Protein AF-A0A399XRE8-F1 (afdb_monomer_lite)

pLDDT: mean 77.82, std 22.35, range [37.31, 98.75]

Secondary structure (DSSP, 8-state):
------------------------------------HHHHHHHHHHHHHHTT-------TTS-----TTTPBPTTT--B---TTT-EEEE-TT--EEEESSHHHHHHHHHHHT-SSSSEEEEEBTTT--EEEGGG-EEEESSS---TTS--EEEESSHHHHHHHHHHH--EEE-HHHHHHHHHTT-STT--S---S---------------------

Radius of gyration: 40.9 Å; chains: 1; bounding box: 56×78×163 Å

Foldseek 3Di:
DDDDDDDDDDDDDDDDDDDDDDDDDDDPDPPPPDPPVVVVVVVVVVVVVVVVPPDPPPCPPPADDQDAPPDAAPQPRDGQHDLQAKKKKAAPVGDIGIHNHPLSVLVVCVVVVGPPRIQIWHAANPPRHIDGQQQWKKFADWQDAGPVQQRIGTHNDVVVVVVCCVPTNGDIDGNVVSSVCSVVVNGPPPPDDPPDDDPDPDDDDPDPDDDDDDDDD

Structure (mmCIF, N/CA/C/O backbone):
data_AF-A0A399XRE8-F1
#
_entry.id   AF-A0A399XRE8-F1
#
loop_
_atom_site.group_PDB
_atom_site.id
_atom_site.type_symbol
_atom_site.label_atom_id
_atom_site.label_alt_id
_atom_site.label_comp_id
_atom_site.label_asym_id
_atom_site.label_entity_id
_atom_site.label_seq_id
_atom_site.pdbx_PDB_ins_code
_atom_site.Cartn_x
_atom_site.Cartn_y
_atom_site.Cartn_z
_atom_site.occupancy
_atom_site.B_iso_or_equiv
_atom_site.auth_seq_id
_atom_site.auth_comp_id
_atom_site.auth_asym_id
_atom_site.auth_atom_id
_atom_site.pdbx_PDB_model_num
ATOM 1 N N . MET A 1 1 ? -12.271 -61.841 -45.110 1.00 42.41 1 MET A N 1
ATOM 2 C CA . MET A 1 1 ? -13.149 -62.476 -46.122 1.00 42.41 1 MET A CA 1
ATOM 3 C C . MET A 1 1 ? -14.221 -61.442 -46.438 1.00 42.41 1 MET A C 1
ATOM 5 O O . MET A 1 1 ? -14.865 -61.034 -45.491 1.00 42.41 1 MET A O 1
ATOM 9 N N . ALA A 1 2 ? -14.417 -60.854 -47.614 1.00 44.03 2 ALA A N 1
ATOM 10 C CA . ALA A 1 2 ? -14.005 -61.076 -49.001 1.00 44.03 2 ALA A CA 1
ATOM 11 C C . ALA A 1 2 ? -13.752 -59.677 -49.625 1.00 44.03 2 ALA A C 1
ATOM 13 O O . ALA A 1 2 ? -14.377 -58.709 -49.208 1.00 44.03 2 ALA A O 1
ATOM 14 N N . ASP A 1 3 ? -12.675 -59.435 -50.372 1.00 44.69 3 ASP A N 1
ATOM 15 C CA . ASP A 1 3 ? -12.494 -59.680 -51.817 1.00 44.69 3 ASP A CA 1
ATOM 16 C C . ASP A 1 3 ? -13.595 -59.081 -52.708 1.00 44.69 3 ASP A C 1
ATOM 18 O O . ASP A 1 3 ? -14.714 -59.583 -52.751 1.00 44.69 3 ASP A O 1
ATOM 22 N N . ALA A 1 4 ? -13.229 -58.045 -53.468 1.00 48.53 4 ALA A N 1
ATOM 23 C CA . ALA A 1 4 ? -13.800 -57.782 -54.784 1.00 48.53 4 ALA A CA 1
ATOM 24 C C . ALA A 1 4 ? -12.790 -56.997 -55.636 1.00 48.53 4 ALA A C 1
ATOM 26 O O . ALA A 1 4 ? -12.695 -55.771 -55.606 1.00 48.53 4 ALA A O 1
ATOM 27 N N . ARG A 1 5 ? -11.993 -57.759 -56.384 1.00 45.84 5 ARG A N 1
ATOM 28 C CA . ARG A 1 5 ? -11.137 -57.318 -57.491 1.00 45.84 5 ARG A CA 1
ATOM 29 C C . ARG A 1 5 ? -11.935 -56.874 -58.733 1.00 45.84 5 ARG A C 1
ATOM 31 O O . ARG A 1 5 ? -13.019 -57.388 -58.990 1.00 45.84 5 ARG A O 1
ATOM 38 N N . ARG A 1 6 ? -11.195 -56.161 -59.609 1.00 50.53 6 ARG A N 1
ATOM 39 C CA . ARG A 1 6 ? -11.306 -56.049 -61.095 1.00 50.53 6 ARG A CA 1
ATOM 40 C C . ARG A 1 6 ? -12.290 -54.975 -61.600 1.00 50.53 6 ARG A C 1
ATOM 42 O O . ARG A 1 6 ? -13.326 -54.784 -60.997 1.00 50.53 6 ARG A O 1
ATOM 49 N N . VAL A 1 7 ? -12.026 -54.194 -62.663 1.00 53.22 7 VAL A N 1
ATOM 50 C CA . VAL A 1 7 ? -11.610 -54.517 -64.057 1.00 53.22 7 VAL A CA 1
ATOM 51 C C . VAL A 1 7 ? -10.971 -53.252 -64.711 1.00 53.22 7 VAL A C 1
ATOM 53 O O . VAL A 1 7 ? -11.523 -52.173 -64.564 1.00 53.22 7 VAL A O 1
ATOM 56 N N . VAL A 1 8 ? -9.720 -53.229 -65.202 1.00 48.66 8 VAL A N 1
ATOM 57 C CA . VAL A 1 8 ? -9.194 -53.384 -66.597 1.00 48.66 8 VAL A CA 1
ATOM 58 C C . VAL A 1 8 ? -9.933 -52.679 -67.765 1.00 48.66 8 VAL A C 1
ATOM 60 O O . VAL A 1 8 ? -11.014 -53.110 -68.147 1.00 48.66 8 VAL A O 1
ATOM 63 N N . ARG A 1 9 ? -9.244 -51.747 -68.458 1.00 49.22 9 ARG A N 1
ATOM 64 C CA . ARG A 1 9 ? -9.006 -51.648 -69.937 1.00 49.22 9 ARG A CA 1
ATOM 65 C C . ARG A 1 9 ? -8.177 -50.372 -70.214 1.00 49.22 9 ARG A C 1
ATOM 67 O O . ARG A 1 9 ? -8.530 -49.328 -69.695 1.00 49.22 9 ARG A O 1
ATOM 74 N N . LEU A 1 10 ? -6.973 -50.390 -70.799 1.00 44.03 10 LEU A N 1
ATOM 75 C CA . LEU A 1 10 ? -6.475 -50.794 -72.135 1.00 44.03 10 LEU A CA 1
ATOM 76 C C . LEU A 1 10 ? -6.807 -49.831 -73.291 1.00 44.03 10 LEU A C 1
ATOM 78 O O . LEU A 1 10 ? -7.965 -49.695 -73.671 1.00 44.03 10 LEU A O 1
ATOM 82 N N . GLY A 1 11 ? -5.733 -49.341 -73.929 1.00 38.66 11 GLY A N 1
ATOM 83 C CA . GLY A 1 11 ? -5.675 -48.798 -75.296 1.00 38.66 11 GLY A CA 1
ATOM 84 C C . GLY A 1 11 ? -5.138 -47.361 -75.333 1.00 38.66 11 GLY A C 1
ATOM 85 O O . GLY A 1 11 ? -5.687 -46.504 -74.667 1.00 38.66 11 GLY A O 1
ATOM 86 N N . GLY A 1 12 ? -4.085 -46.989 -76.059 1.00 39.88 12 GLY A N 1
ATOM 87 C CA . GLY A 1 12 ? -3.239 -47.685 -77.023 1.00 39.88 12 GLY A CA 1
ATOM 88 C C . GLY A 1 12 ? -2.500 -46.640 -77.880 1.00 39.88 12 GLY A C 1
ATOM 89 O O . GLY A 1 12 ? -3.096 -45.626 -78.204 1.00 39.88 12 GLY A O 1
ATOM 90 N N . ARG A 1 13 ? -1.218 -46.922 -78.186 1.00 51.03 13 ARG A N 1
ATOM 91 C CA . ARG A 1 13 ? -0.422 -46.660 -79.422 1.00 51.03 13 ARG A CA 1
ATOM 92 C C . ARG A 1 13 ? -0.650 -45.323 -80.170 1.00 51.03 13 ARG A C 1
ATOM 94 O O . ARG A 1 13 ? -1.769 -44.983 -80.495 1.00 51.03 13 ARG A O 1
ATOM 101 N N . SER A 1 14 ? 0.378 -44.598 -80.619 1.00 46.84 14 SER A N 1
ATOM 102 C CA . SER A 1 14 ? 1.292 -45.058 -81.680 1.00 46.84 14 SER A CA 1
ATOM 103 C C . SER A 1 14 ? 2.409 -44.055 -82.036 1.00 46.84 14 SER A C 1
ATOM 105 O O . SER A 1 14 ? 2.132 -42.878 -82.217 1.00 46.84 14 SER A O 1
ATOM 107 N N . HIS A 1 15 ? 3.604 -44.616 -82.265 1.00 42.78 15 HIS A N 1
ATOM 108 C CA . HIS A 1 15 ? 4.586 -44.378 -83.343 1.00 42.78 15 HIS A CA 1
ATOM 109 C C . HIS A 1 15 ? 5.098 -42.964 -83.695 1.00 42.78 15 HIS A C 1
ATOM 111 O O . HIS A 1 15 ? 4.394 -42.148 -84.276 1.00 42.78 15 HIS A O 1
ATOM 117 N N . GLY A 1 16 ? 6.420 -42.809 -83.567 1.00 41.88 16 GLY A N 1
ATOM 118 C CA . GLY A 1 16 ? 7.248 -41.900 -84.361 1.00 41.88 16 GLY A CA 1
ATOM 119 C C . GLY A 1 16 ? 8.702 -42.375 -84.317 1.00 41.88 16 GLY A C 1
ATOM 120 O O . GLY A 1 16 ? 9.312 -42.381 -83.254 1.00 41.88 16 GLY A O 1
ATOM 121 N N . ALA A 1 17 ? 9.206 -42.867 -85.447 1.00 43.44 17 ALA A N 1
ATOM 122 C CA . ALA A 1 17 ? 10.513 -43.497 -85.622 1.00 43.44 17 ALA A CA 1
ATOM 123 C C . ALA A 1 17 ? 11.514 -42.560 -86.326 1.00 43.44 17 ALA A C 1
ATOM 125 O O . ALA A 1 17 ? 11.106 -41.742 -87.146 1.00 43.44 17 ALA A O 1
ATOM 126 N N . GLY A 1 18 ? 12.812 -42.788 -86.084 1.00 37.31 18 GLY A N 1
ATOM 127 C CA . GLY A 1 18 ? 13.941 -42.275 -86.880 1.00 37.31 18 GLY A CA 1
ATOM 128 C C . GLY A 1 18 ? 14.563 -40.984 -86.332 1.00 37.31 18 GLY A C 1
ATOM 129 O O . GLY A 1 18 ? 13.843 -40.101 -85.900 1.00 37.31 18 GLY A O 1
ATOM 130 N N . LEU A 1 19 ? 15.879 -40.777 -86.287 1.00 44.84 19 LEU A N 1
ATOM 131 C CA . LEU A 1 19 ? 16.988 -41.311 -87.079 1.00 44.84 19 LEU A CA 1
ATOM 132 C C . LEU A 1 19 ? 18.307 -41.255 -86.260 1.00 44.84 19 LEU A C 1
ATOM 134 O O . LEU A 1 19 ? 18.383 -40.648 -85.199 1.00 44.84 19 LEU A O 1
ATOM 138 N N . ALA A 1 20 ? 19.310 -41.919 -86.830 1.00 45.53 20 ALA A N 1
ATOM 139 C CA . ALA A 1 20 ? 20.670 -42.286 -86.423 1.00 45.53 20 ALA A CA 1
ATOM 140 C C . ALA A 1 20 ? 21.626 -41.215 -85.807 1.00 45.53 20 ALA A C 1
ATOM 142 O O . ALA A 1 20 ? 21.339 -40.020 -85.849 1.00 45.53 20 ALA A O 1
ATOM 143 N N . PRO A 1 21 ? 22.793 -41.649 -85.260 1.00 51.12 21 PRO A N 1
ATOM 144 C CA . PRO A 1 21 ? 23.672 -40.860 -84.393 1.00 51.12 21 PRO A CA 1
ATOM 145 C C . PRO A 1 21 ? 24.836 -40.170 -85.130 1.00 51.12 21 PRO A C 1
ATOM 147 O O . PRO A 1 21 ? 25.309 -40.643 -86.162 1.00 51.12 21 PRO A O 1
ATOM 150 N N . VAL A 1 22 ? 25.369 -39.101 -84.528 1.00 51.06 22 VAL A N 1
ATOM 151 C CA . VAL A 1 22 ? 26.624 -38.439 -84.927 1.00 51.06 22 VAL A CA 1
ATOM 152 C C . VAL A 1 22 ? 27.580 -38.401 -83.723 1.00 51.06 22 VAL A C 1
ATOM 154 O O . VAL A 1 22 ? 27.189 -37.882 -82.678 1.00 51.06 22 VAL A O 1
ATOM 157 N N . PRO A 1 23 ? 28.824 -38.912 -83.827 1.00 56.97 23 PRO A N 1
ATOM 158 C CA . PRO A 1 23 ? 29.845 -38.757 -82.796 1.00 56.97 23 PRO A CA 1
ATOM 159 C C . PRO A 1 23 ? 30.789 -37.579 -83.104 1.00 56.97 23 PRO A C 1
ATOM 161 O O . PRO A 1 23 ? 31.400 -37.512 -84.172 1.00 56.97 23 PRO A O 1
ATOM 164 N N . GLN A 1 24 ? 30.945 -36.668 -82.141 1.00 51.72 24 GLN A N 1
ATOM 165 C CA . GLN A 1 24 ? 31.988 -35.629 -82.086 1.00 51.72 24 GLN A CA 1
ATOM 166 C C . GLN A 1 24 ? 32.377 -35.502 -80.597 1.00 51.72 24 GLN A C 1
ATOM 168 O O . GLN A 1 24 ? 31.568 -35.076 -79.783 1.00 51.72 24 GLN A O 1
ATOM 173 N N . LYS A 1 25 ? 33.392 -36.242 -80.144 1.00 45.69 25 LYS A N 1
ATOM 174 C CA . LYS A 1 25 ? 34.762 -35.769 -79.874 1.00 45.69 25 LYS A CA 1
ATOM 175 C C . LYS A 1 25 ? 34.867 -34.593 -78.887 1.00 45.69 25 LYS A C 1
ATOM 177 O O . LYS A 1 25 ? 34.561 -33.463 -79.228 1.00 45.69 25 LYS A O 1
ATOM 182 N N . GLU A 1 26 ? 35.408 -34.948 -77.718 1.00 51.12 26 GLU A N 1
ATOM 183 C CA . GLU A 1 26 ? 36.472 -34.243 -76.986 1.00 51.12 26 GLU A CA 1
ATOM 184 C C . GLU A 1 26 ? 36.166 -32.838 -76.448 1.00 51.12 26 GLU A C 1
ATOM 186 O O . GLU A 1 26 ? 36.091 -31.854 -77.173 1.00 51.12 26 GLU A O 1
ATOM 191 N N . GLY A 1 27 ? 36.083 -32.740 -75.119 1.00 44.06 27 GLY A N 1
ATOM 192 C CA . GLY A 1 27 ? 35.970 -31.459 -74.430 1.00 44.06 27 GLY A CA 1
ATOM 193 C C . GLY A 1 27 ? 35.707 -31.623 -72.944 1.00 44.06 27 GLY A C 1
ATOM 194 O O . GLY A 1 27 ? 34.661 -31.230 -72.439 1.00 44.06 27 GLY A O 1
ATOM 195 N N . LEU A 1 28 ? 36.651 -32.242 -72.240 1.00 56.28 28 LEU A N 1
ATOM 196 C CA . LEU A 1 28 ? 36.701 -32.226 -70.786 1.00 56.28 28 LEU A CA 1
ATOM 197 C C . LEU A 1 28 ? 36.955 -30.775 -70.338 1.00 56.28 28 LEU A C 1
ATOM 199 O O . LEU A 1 28 ? 38.094 -30.320 -70.325 1.00 56.28 28 LEU A O 1
ATOM 203 N N . VAL A 1 29 ? 35.905 -30.036 -69.977 1.00 55.91 29 VAL A N 1
ATOM 204 C CA . VAL A 1 29 ? 36.042 -28.808 -69.184 1.00 55.91 29 VAL A CA 1
ATOM 205 C C . VAL A 1 29 ? 35.196 -28.970 -67.935 1.00 55.91 29 VAL A C 1
ATOM 207 O O . VAL A 1 29 ? 33.998 -28.692 -67.901 1.00 55.91 29 VAL A O 1
ATOM 210 N N . SER A 1 30 ? 35.868 -29.461 -66.898 1.00 52.75 30 SER A N 1
ATOM 211 C CA . SER A 1 30 ? 35.416 -29.414 -65.517 1.00 52.75 30 SER A CA 1
ATOM 212 C C . SER A 1 30 ? 35.205 -27.951 -65.125 1.00 52.75 30 SER A C 1
ATOM 214 O O . SER A 1 30 ? 36.141 -27.242 -64.766 1.00 52.75 30 SER A O 1
ATOM 216 N N . THR A 1 31 ? 33.970 -27.467 -65.232 1.00 53.81 31 THR A N 1
ATOM 217 C CA . THR A 1 31 ? 33.544 -26.255 -64.533 1.00 53.81 31 THR A CA 1
ATOM 218 C C . THR A 1 31 ? 32.975 -26.696 -63.196 1.00 53.81 31 THR A C 1
ATOM 220 O O . THR A 1 31 ? 31.772 -26.875 -63.022 1.00 53.81 31 THR A O 1
ATOM 223 N N . THR A 1 32 ? 33.864 -26.899 -62.224 1.00 50.75 32 THR A N 1
ATOM 224 C CA . THR A 1 32 ? 33.478 -26.923 -60.815 1.00 50.75 32 THR A CA 1
ATOM 225 C C . THR A 1 32 ? 32.866 -25.564 -60.488 1.00 50.75 32 THR A C 1
ATOM 227 O O . THR A 1 32 ? 33.576 -24.585 -60.255 1.00 50.75 32 THR A O 1
ATOM 230 N N . ARG A 1 33 ? 31.532 -25.483 -60.516 1.00 57.75 33 ARG A N 1
ATOM 231 C CA . ARG A 1 33 ? 30.773 -24.382 -59.927 1.00 57.75 33 ARG A CA 1
ATOM 232 C C . ARG A 1 33 ? 31.049 -24.432 -58.428 1.00 57.75 33 ARG A C 1
ATOM 234 O O . ARG A 1 33 ? 30.427 -25.200 -57.703 1.00 57.75 33 ARG A O 1
ATOM 241 N N . THR A 1 34 ? 32.026 -23.655 -57.978 1.00 59.53 34 THR A N 1
ATOM 242 C CA . THR A 1 34 ? 32.250 -23.420 -56.557 1.00 59.53 34 THR A CA 1
ATOM 243 C C . THR A 1 34 ? 30.989 -22.755 -55.996 1.00 59.53 34 THR A C 1
ATOM 245 O O . THR A 1 34 ? 30.579 -21.701 -56.497 1.00 59.53 34 THR A O 1
ATOM 248 N N . PRO A 1 35 ? 30.310 -23.336 -54.991 1.00 50.75 35 PRO A N 1
ATOM 249 C CA . PRO A 1 35 ? 29.358 -22.553 -54.227 1.00 50.75 35 PRO A CA 1
ATOM 250 C C . PRO A 1 35 ? 30.197 -21.511 -53.492 1.00 50.75 35 PRO A C 1
ATOM 252 O O . PRO A 1 35 ? 31.089 -21.882 -52.743 1.00 50.75 35 PRO A O 1
ATOM 255 N N . ARG A 1 36 ? 29.978 -20.217 -53.747 1.00 54.81 36 ARG A N 1
ATOM 256 C CA . ARG A 1 36 ? 30.558 -19.137 -52.935 1.00 54.81 36 ARG A CA 1
ATOM 257 C C . ARG A 1 36 ? 30.002 -19.317 -51.512 1.00 54.81 36 ARG A C 1
ATOM 259 O O . ARG A 1 36 ? 28.861 -18.911 -51.290 1.00 54.81 36 ARG A O 1
ATOM 266 N N . PRO A 1 37 ? 30.726 -19.921 -50.548 1.00 50.50 37 PRO A N 1
ATOM 267 C CA . PRO A 1 37 ? 30.130 -20.253 -49.253 1.00 50.50 37 PRO A CA 1
ATOM 268 C C . PRO A 1 37 ? 29.960 -18.996 -48.382 1.00 50.50 37 PRO A C 1
ATOM 270 O O . PRO A 1 37 ? 29.204 -18.999 -47.416 1.00 50.50 37 PRO A O 1
ATOM 273 N N . ALA A 1 38 ? 30.611 -17.893 -48.769 1.00 53.44 38 ALA A N 1
ATOM 274 C CA . ALA A 1 38 ? 30.631 -16.638 -48.030 1.00 53.44 38 ALA A CA 1
ATOM 275 C C . ALA A 1 38 ? 29.271 -15.914 -47.980 1.00 53.44 38 ALA A C 1
ATOM 277 O O . ALA A 1 38 ? 28.993 -15.229 -47.004 1.00 53.44 38 ALA A O 1
ATOM 278 N N . LEU A 1 39 ? 28.405 -16.074 -48.991 1.00 53.28 39 LEU A N 1
ATOM 279 C CA . LEU A 1 39 ? 27.101 -15.390 -49.022 1.00 53.28 39 LEU A CA 1
ATOM 280 C C . LEU A 1 39 ? 25.997 -16.180 -48.301 1.00 53.28 39 LEU A C 1
ATOM 282 O O . LEU A 1 39 ? 25.102 -15.580 -47.713 1.00 53.28 39 LEU A O 1
ATOM 286 N N . ALA A 1 40 ? 26.078 -17.516 -48.296 1.00 53.62 40 ALA A N 1
ATOM 287 C CA . ALA A 1 40 ? 25.115 -18.371 -47.598 1.00 53.62 40 ALA A CA 1
ATOM 288 C C . ALA A 1 40 ? 25.301 -18.328 -46.070 1.00 53.62 40 ALA A C 1
ATOM 290 O O . ALA A 1 40 ? 24.317 -18.312 -45.335 1.00 53.62 40 ALA A O 1
ATOM 291 N N . GLY A 1 41 ? 26.551 -18.238 -45.592 1.00 53.69 41 GLY A N 1
ATOM 292 C CA . GLY A 1 41 ? 26.842 -18.070 -44.165 1.00 53.69 41 GLY A CA 1
ATOM 293 C C . GLY A 1 41 ? 26.355 -16.729 -43.608 1.00 53.69 41 GLY A C 1
ATOM 294 O O . GLY A 1 41 ? 25.816 -16.687 -42.508 1.00 53.69 41 GLY A O 1
ATOM 295 N N . LEU A 1 42 ? 26.463 -15.648 -44.391 1.00 57.00 42 LEU A N 1
ATOM 296 C CA . LEU A 1 42 ? 26.024 -14.310 -43.982 1.00 57.00 42 LEU A CA 1
ATOM 297 C C . LEU A 1 42 ? 24.493 -14.198 -43.879 1.00 57.00 42 LEU A C 1
ATOM 299 O O . LEU A 1 42 ? 23.988 -13.577 -42.948 1.00 57.00 42 LEU A O 1
ATOM 303 N N . ALA A 1 43 ? 23.751 -14.840 -44.788 1.00 58.00 43 ALA A N 1
ATOM 304 C CA . ALA A 1 43 ? 22.287 -14.879 -44.739 1.00 58.00 43 ALA A CA 1
ATOM 305 C C . ALA A 1 43 ? 21.758 -15.696 -43.543 1.00 58.00 43 ALA A C 1
ATOM 307 O O . ALA A 1 43 ? 20.781 -15.297 -42.911 1.00 58.00 43 ALA A O 1
ATOM 308 N N . LEU A 1 44 ? 22.424 -16.801 -43.186 1.00 58.34 44 LEU A N 1
ATOM 309 C CA . LEU A 1 44 ? 22.071 -17.604 -42.010 1.00 58.34 44 LEU A CA 1
ATOM 310 C C . LEU A 1 44 ? 22.390 -16.863 -40.696 1.00 58.34 44 LEU A C 1
ATOM 312 O O . LEU A 1 44 ? 21.605 -16.922 -39.753 1.00 58.34 44 LEU A O 1
ATOM 316 N N . LEU A 1 45 ? 23.495 -16.105 -40.662 1.00 58.94 45 LEU A N 1
ATOM 317 C CA . LEU A 1 45 ? 23.888 -15.270 -39.520 1.00 58.94 45 LEU A CA 1
ATOM 318 C C . LEU A 1 45 ? 22.915 -14.094 -39.304 1.00 58.94 45 LEU A C 1
ATOM 320 O O . LEU A 1 45 ? 22.504 -13.834 -38.179 1.00 58.94 45 LEU A O 1
ATOM 324 N N . LEU A 1 46 ? 22.489 -13.424 -40.383 1.00 58.97 46 LEU A N 1
ATOM 325 C CA . LEU A 1 46 ? 21.504 -12.332 -40.335 1.00 58.97 46 LEU A CA 1
ATOM 326 C C . LEU A 1 46 ? 20.100 -12.816 -39.935 1.00 58.97 46 LEU A C 1
ATOM 328 O O . LEU A 1 46 ? 19.401 -12.119 -39.205 1.00 58.97 46 LEU A O 1
ATOM 332 N N . THR A 1 47 ? 19.705 -14.021 -40.357 1.00 60.50 47 THR A N 1
ATOM 333 C CA . THR A 1 47 ? 18.418 -14.624 -39.957 1.00 60.50 47 THR A CA 1
ATOM 334 C C . THR A 1 47 ? 18.436 -15.071 -38.487 1.00 60.50 47 THR A C 1
ATOM 336 O O . THR A 1 47 ? 17.414 -14.986 -37.813 1.00 60.50 47 THR A O 1
ATOM 339 N N . GLY A 1 48 ? 19.597 -15.482 -37.960 1.00 60.09 48 GLY A N 1
ATOM 340 C CA . GLY A 1 48 ? 19.778 -15.808 -36.540 1.00 60.09 48 GLY A CA 1
ATOM 341 C C . GLY A 1 48 ? 19.738 -14.589 -35.610 1.00 60.09 48 GLY A C 1
ATOM 342 O O . GLY A 1 48 ? 19.199 -14.685 -34.514 1.00 60.09 48 GLY A O 1
ATOM 343 N N . ILE A 1 49 ? 20.238 -13.429 -36.054 1.00 60.41 49 ILE A N 1
ATOM 344 C CA . ILE A 1 49 ? 20.221 -12.180 -35.266 1.00 60.41 49 ILE A CA 1
ATOM 345 C C . ILE A 1 49 ? 18.796 -11.609 -35.134 1.00 60.41 49 ILE A C 1
ATOM 347 O O . ILE A 1 49 ? 18.456 -11.058 -34.091 1.00 60.41 49 ILE A O 1
ATOM 351 N N . LEU A 1 50 ? 17.927 -11.795 -36.138 1.00 58.78 50 LEU A N 1
ATOM 352 C CA . LEU A 1 50 ? 16.526 -11.344 -36.076 1.00 58.78 50 LEU A CA 1
ATOM 353 C C . LEU A 1 50 ? 15.662 -12.127 -35.070 1.00 58.78 50 LEU A C 1
ATOM 355 O O . LEU A 1 50 ? 14.633 -11.617 -34.639 1.00 58.78 50 LEU A O 1
ATOM 359 N N . LEU A 1 51 ? 16.071 -13.339 -34.677 1.00 58.69 51 LEU A N 1
ATOM 360 C CA . LEU A 1 51 ? 15.347 -14.163 -33.699 1.00 58.69 51 LEU A CA 1
ATOM 361 C C . LEU A 1 51 ? 15.677 -13.807 -32.237 1.00 58.69 51 LEU A C 1
ATOM 363 O O . LEU A 1 51 ? 15.011 -14.311 -31.338 1.00 58.69 51 LEU A O 1
ATOM 367 N N . LEU A 1 52 ? 16.663 -12.932 -31.992 1.00 57.97 52 LEU A N 1
ATOM 368 C CA . LEU A 1 52 ? 16.987 -12.412 -30.654 1.00 57.97 52 LEU A CA 1
ATOM 369 C C . LEU A 1 52 ? 16.268 -11.097 -30.315 1.00 57.97 52 LEU A C 1
ATOM 371 O O . LEU A 1 52 ? 16.430 -10.593 -29.206 1.00 57.97 52 LEU A O 1
ATOM 375 N N . ALA A 1 53 ? 15.417 -10.572 -31.202 1.00 59.66 53 ALA A N 1
ATOM 376 C CA . ALA A 1 53 ? 14.404 -9.584 -30.827 1.00 59.66 53 ALA A CA 1
ATOM 377 C C . ALA A 1 53 ? 13.257 -10.292 -30.076 1.00 59.66 53 ALA A C 1
ATOM 379 O O . ALA A 1 53 ? 12.109 -10.321 -30.514 1.00 59.66 53 ALA A O 1
ATOM 380 N N . GLY A 1 54 ? 13.614 -10.954 -28.973 1.00 57.09 54 GLY A N 1
ATOM 381 C CA . GLY A 1 54 ? 12.679 -11.523 -28.021 1.00 57.09 54 GLY A CA 1
ATOM 382 C C . GLY A 1 54 ? 11.829 -10.411 -27.420 1.00 57.09 54 GLY A C 1
ATOM 383 O O . GLY A 1 54 ? 12.287 -9.286 -27.239 1.00 57.09 54 GLY A O 1
ATOM 384 N N . CYS A 1 55 ? 10.570 -10.746 -27.174 1.00 56.56 55 CYS A N 1
ATOM 385 C CA . CYS A 1 55 ? 9.498 -9.885 -26.705 1.00 56.56 55 CYS A CA 1
ATOM 386 C C . CYS A 1 55 ? 9.874 -9.128 -25.416 1.00 56.56 55 CYS A C 1
ATOM 388 O O . CYS A 1 55 ? 9.564 -9.576 -24.318 1.00 56.56 55 CYS A O 1
ATOM 390 N N . GLY A 1 56 ? 10.509 -7.963 -25.550 1.00 55.62 56 GLY A N 1
ATOM 391 C CA . GLY A 1 56 ? 10.566 -6.942 -24.508 1.00 55.62 56 GLY A CA 1
ATOM 392 C C . GLY A 1 56 ? 9.187 -6.309 -24.373 1.00 55.62 56 GLY A C 1
ATOM 393 O O . GLY A 1 56 ? 8.961 -5.194 -24.837 1.00 55.62 56 GLY A O 1
ATOM 394 N N . GLY A 1 57 ? 8.227 -7.064 -23.839 1.00 54.97 57 GLY A N 1
ATOM 395 C CA . GLY A 1 57 ? 6.963 -6.493 -23.405 1.00 54.97 57 GLY A CA 1
ATOM 396 C C . GLY A 1 57 ? 7.285 -5.539 -22.268 1.00 54.97 57 GLY A C 1
ATOM 397 O O . GLY A 1 57 ? 7.710 -5.989 -21.211 1.00 54.97 57 GLY A O 1
ATOM 398 N N . SER A 1 58 ? 7.149 -4.236 -22.505 1.00 56.12 58 SER A N 1
ATOM 399 C CA . SER A 1 58 ? 7.300 -3.233 -21.455 1.00 56.12 58 SER A CA 1
ATOM 400 C C . SER A 1 58 ? 6.337 -3.600 -20.322 1.00 56.12 58 SER A C 1
ATOM 402 O O . SER A 1 58 ? 5.123 -3.575 -20.518 1.00 56.12 58 SER A O 1
ATOM 404 N N . SER A 1 59 ? 6.871 -3.971 -19.158 1.00 64.69 59 SER A N 1
ATOM 405 C CA . SER A 1 59 ? 6.111 -4.137 -17.910 1.00 64.69 59 SER A CA 1
ATOM 406 C C . SER A 1 59 ? 5.635 -2.790 -17.350 1.00 64.69 59 SER A C 1
ATOM 408 O O . SER A 1 59 ? 4.845 -2.754 -16.410 1.00 64.69 59 SER A O 1
ATOM 410 N N . ALA A 1 60 ? 6.058 -1.686 -17.979 1.00 69.44 60 ALA A N 1
ATOM 411 C CA . ALA A 1 60 ? 5.605 -0.328 -17.714 1.00 69.44 60 ALA A CA 1
ATOM 412 C C . ALA A 1 60 ? 4.073 -0.262 -17.581 1.00 69.44 60 ALA A C 1
ATOM 414 O O . ALA A 1 60 ? 3.334 -0.636 -18.495 1.00 69.44 60 ALA A O 1
ATOM 415 N N . GLY A 1 61 ? 3.612 0.208 -16.421 1.00 79.69 61 GLY A N 1
ATOM 416 C CA . GLY A 1 61 ? 2.194 0.357 -16.094 1.00 79.69 61 GLY A CA 1
ATOM 417 C C . GLY A 1 61 ? 1.504 -0.877 -15.500 1.00 79.69 61 GLY A C 1
ATOM 418 O O . GLY A 1 61 ? 0.343 -0.764 -15.121 1.00 79.69 61 GLY A O 1
ATOM 419 N N . LYS A 1 62 ? 2.178 -2.027 -15.372 1.00 90.12 62 LYS A N 1
ATOM 420 C CA . LYS A 1 62 ? 1.653 -3.207 -14.658 1.00 90.12 62 LYS A CA 1
ATOM 421 C C . LYS A 1 62 ? 2.331 -3.375 -13.297 1.00 90.12 62 LYS A C 1
ATOM 423 O O . LYS A 1 62 ? 3.518 -3.045 -13.217 1.00 90.12 62 LYS A O 1
ATOM 428 N N . PRO A 1 63 ? 1.635 -3.909 -12.277 1.00 94.69 63 PRO A N 1
ATOM 429 C CA . PRO A 1 63 ? 2.271 -4.243 -11.006 1.00 94.69 63 PRO A CA 1
ATOM 430 C C . PRO A 1 63 ? 3.397 -5.269 -11.209 1.00 94.69 63 PRO A C 1
ATOM 432 O O . PRO A 1 63 ? 3.325 -6.057 -12.163 1.00 94.69 63 PRO A O 1
ATOM 435 N N . PRO A 1 64 ? 4.430 -5.266 -10.348 1.00 96.94 64 PRO A N 1
ATOM 436 C CA . PRO A 1 64 ? 5.324 -6.408 -10.180 1.00 96.94 64 PRO A CA 1
ATOM 437 C C . PRO A 1 64 ? 4.554 -7.724 -10.009 1.00 96.94 64 PRO A C 1
ATOM 439 O O . PRO A 1 64 ? 3.446 -7.745 -9.469 1.00 96.94 64 PRO A O 1
ATOM 442 N N . GLU A 1 65 ? 5.118 -8.827 -10.503 1.00 96.12 65 GLU A N 1
ATOM 443 C CA . GLU A 1 65 ? 4.468 -10.139 -10.423 1.00 96.12 65 GLU A CA 1
ATOM 444 C C . GLU A 1 65 ? 4.568 -10.706 -8.999 1.00 96.12 65 GLU A C 1
ATOM 446 O O . GLU A 1 65 ? 5.650 -11.063 -8.534 1.00 96.12 65 GLU A O 1
ATOM 451 N N . ILE A 1 66 ? 3.422 -10.845 -8.331 1.00 97.88 66 ILE A N 1
ATOM 452 C CA . ILE A 1 66 ? 3.300 -11.570 -7.064 1.00 97.88 66 ILE A CA 1
ATOM 453 C C . ILE A 1 66 ? 2.638 -12.911 -7.340 1.00 97.88 66 ILE A C 1
ATOM 455 O O . ILE A 1 66 ? 1.561 -12.983 -7.932 1.00 97.88 66 ILE A O 1
ATOM 459 N N . ILE A 1 67 ? 3.288 -13.982 -6.898 1.00 97.50 67 ILE A N 1
ATOM 460 C CA . ILE A 1 67 ? 2.737 -15.320 -6.949 1.00 97.50 67 ILE A CA 1
ATOM 461 C C . ILE A 1 67 ? 2.601 -15.862 -5.531 1.00 97.50 67 ILE A C 1
ATOM 463 O O . ILE A 1 67 ? 3.604 -16.144 -4.872 1.00 97.50 67 ILE A O 1
ATOM 467 N N . GLU A 1 68 ? 1.355 -16.077 -5.113 1.00 97.19 68 GLU A N 1
ATOM 468 C CA . GLU A 1 68 ? 1.028 -16.649 -3.806 1.00 97.19 68 GLU A CA 1
ATOM 469 C C . GLU A 1 68 ? 1.781 -17.956 -3.540 1.00 97.19 68 GLU A C 1
ATOM 471 O O . GLU A 1 68 ? 1.902 -18.836 -4.410 1.00 97.19 68 GLU A O 1
ATOM 476 N N . GLY A 1 69 ? 2.318 -18.066 -2.327 1.00 97.62 69 GLY A N 1
ATOM 477 C CA . GLY A 1 69 ? 3.099 -19.211 -1.878 1.00 97.62 69 GLY A CA 1
ATOM 478 C C . GLY A 1 69 ? 4.471 -19.339 -2.547 1.00 97.62 69 GLY A C 1
ATOM 479 O O . GLY A 1 69 ? 5.092 -20.403 -2.449 1.00 97.62 69 GLY A O 1
ATOM 480 N N . ARG A 1 70 ? 4.945 -18.317 -3.280 1.00 98.12 70 ARG A N 1
ATOM 481 C CA . ARG A 1 70 ? 6.260 -18.333 -3.951 1.00 98.12 70 ARG A CA 1
ATOM 482 C C . ARG A 1 70 ? 7.041 -17.028 -3.878 1.00 98.12 70 ARG A C 1
ATOM 484 O O . ARG A 1 70 ? 8.263 -17.101 -3.783 1.00 98.12 70 ARG A O 1
ATOM 491 N N . THR A 1 71 ? 6.384 -15.883 -4.009 1.00 98.56 71 THR A N 1
ATOM 492 C CA . THR A 1 71 ? 7.059 -14.580 -3.959 1.00 98.56 71 THR A CA 1
ATOM 493 C C . THR A 1 71 ? 7.458 -14.262 -2.521 1.00 98.56 71 THR A C 1
ATOM 495 O O . THR A 1 71 ? 6.678 -14.504 -1.607 1.00 98.56 71 THR A O 1
ATOM 498 N N . GLU A 1 72 ? 8.677 -13.764 -2.322 1.00 98.50 72 GLU A N 1
ATOM 499 C CA . GLU A 1 72 ? 9.202 -13.348 -1.016 1.00 98.50 72 GLU A CA 1
ATOM 500 C C . GLU A 1 72 ? 9.025 -11.833 -0.846 1.00 98.50 72 GLU A C 1
ATOM 502 O O . GLU A 1 72 ? 9.224 -11.082 -1.798 1.00 98.50 72 GLU A O 1
ATOM 507 N N . CYS A 1 73 ? 8.657 -11.393 0.354 1.00 98.69 73 CYS A N 1
ATOM 508 C CA . CYS A 1 73 ? 8.583 -9.983 0.718 1.00 98.69 73 CYS 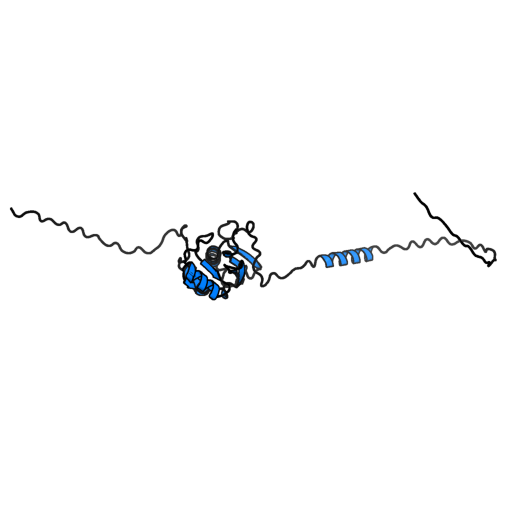A CA 1
ATOM 509 C C . CYS A 1 73 ? 9.982 -9.362 0.876 1.00 98.69 73 CYS A C 1
ATOM 511 O O . CYS A 1 73 ? 10.830 -9.909 1.582 1.00 98.69 73 CYS A O 1
ATOM 513 N N . ASP A 1 74 ? 10.198 -8.182 0.291 1.00 98.56 74 ASP A N 1
ATOM 514 C CA . ASP A 1 74 ? 11.456 -7.423 0.356 1.00 98.56 74 ASP A CA 1
ATOM 515 C C . ASP A 1 74 ? 11.745 -6.785 1.732 1.00 98.56 74 ASP A C 1
ATOM 517 O O . ASP A 1 74 ? 12.855 -6.298 1.957 1.00 98.56 74 ASP A O 1
ATOM 521 N N . GLU A 1 75 ? 10.773 -6.770 2.652 1.00 97.56 75 GLU A N 1
ATOM 522 C CA . GLU A 1 75 ? 10.941 -6.260 4.022 1.00 97.56 75 GLU A CA 1
ATOM 523 C C . GLU A 1 75 ? 11.099 -7.389 5.047 1.00 97.56 75 GLU A C 1
ATOM 525 O O . GLU A 1 75 ? 12.109 -7.458 5.749 1.00 97.56 75 GLU A O 1
ATOM 530 N N . CYS A 1 76 ? 10.122 -8.295 5.142 1.00 97.56 76 CYS A N 1
ATOM 531 C CA . CYS A 1 76 ? 10.102 -9.322 6.186 1.00 97.56 76 CYS A CA 1
ATOM 532 C C . CYS A 1 76 ? 10.731 -10.663 5.776 1.00 97.56 76 CYS A C 1
ATOM 534 O O . CYS A 1 76 ? 10.911 -11.536 6.630 1.00 97.56 76 CYS A O 1
ATOM 536 N N . HIS A 1 77 ? 11.070 -10.845 4.494 1.00 97.75 77 HIS A N 1
ATOM 537 C CA . HIS A 1 77 ? 11.610 -12.090 3.930 1.00 97.75 77 HIS A CA 1
ATOM 538 C C . HIS A 1 77 ? 10.705 -13.324 4.097 1.00 97.75 77 HIS A C 1
ATOM 540 O O . HIS A 1 77 ? 11.165 -14.467 4.002 1.00 97.75 77 HIS A O 1
ATOM 546 N N . MET A 1 78 ? 9.413 -13.119 4.362 1.00 97.94 78 MET A N 1
ATOM 547 C CA . MET A 1 78 ? 8.420 -14.191 4.358 1.00 97.94 78 MET A CA 1
ATOM 548 C C . MET A 1 78 ? 7.806 -14.367 2.973 1.00 97.94 78 MET A C 1
ATOM 550 O O . MET A 1 78 ? 7.889 -13.492 2.112 1.00 97.94 78 MET A O 1
ATOM 554 N N . ILE A 1 79 ? 7.218 -15.541 2.751 1.00 98.44 79 ILE A N 1
ATOM 555 C CA . ILE A 1 79 ? 6.495 -15.839 1.518 1.00 98.44 79 ILE A CA 1
ATOM 556 C C . ILE A 1 79 ? 5.130 -15.162 1.571 1.00 98.44 79 ILE A C 1
ATOM 558 O O . ILE A 1 79 ? 4.405 -15.333 2.545 1.00 98.44 79 ILE A O 1
ATOM 562 N N . ILE A 1 80 ? 4.787 -14.454 0.497 1.00 98.56 80 ILE A N 1
ATOM 563 C CA . ILE A 1 80 ? 3.486 -13.816 0.328 1.00 98.56 80 ILE A CA 1
ATOM 564 C C . ILE A 1 80 ? 2.443 -14.903 0.074 1.00 98.56 80 ILE A C 1
ATOM 566 O O . ILE A 1 80 ? 2.437 -15.532 -0.990 1.00 98.56 80 ILE A O 1
ATOM 570 N N . ASP A 1 81 ? 1.581 -15.139 1.059 1.00 97.75 81 ASP A N 1
ATOM 571 C CA . ASP A 1 81 ? 0.571 -16.207 1.036 1.00 97.75 81 ASP A CA 1
ATOM 572 C C . ASP A 1 81 ? -0.855 -15.697 0.762 1.00 97.75 81 ASP A C 1
ATOM 574 O O . ASP A 1 81 ? -1.735 -16.503 0.457 1.00 97.75 81 ASP A O 1
ATOM 578 N N . ASP A 1 82 ? -1.091 -14.383 0.834 1.00 97.88 82 ASP A N 1
ATOM 579 C CA . ASP A 1 82 ? -2.397 -13.775 0.564 1.00 97.88 82 ASP A CA 1
ATOM 580 C C . ASP A 1 82 ? -2.246 -12.430 -0.156 1.00 97.88 82 ASP A C 1
ATOM 582 O O . ASP A 1 82 ? -1.906 -11.402 0.435 1.00 97.88 82 ASP A O 1
ATOM 586 N N . THR A 1 83 ? -2.516 -12.432 -1.461 1.00 98.00 83 THR A N 1
ATOM 587 C CA . THR A 1 83 ? -2.347 -11.246 -2.312 1.00 98.00 83 THR A CA 1
ATOM 588 C C . THR A 1 83 ? -3.267 -10.092 -1.951 1.00 98.00 83 THR A C 1
ATOM 590 O O . THR A 1 83 ? -2.936 -8.963 -2.284 1.00 98.00 83 THR A O 1
ATOM 593 N N . ARG A 1 84 ? -4.370 -10.324 -1.232 1.00 97.94 84 ARG A N 1
ATOM 594 C CA . ARG A 1 84 ? -5.336 -9.274 -0.855 1.00 97.94 84 ARG A CA 1
ATOM 595 C C . ARG A 1 84 ? -4.754 -8.238 0.105 1.00 97.94 84 ARG A C 1
ATOM 597 O O . ARG A 1 84 ? -5.298 -7.146 0.226 1.00 97.94 84 ARG A O 1
ATOM 604 N N . PHE A 1 85 ? -3.679 -8.586 0.810 1.00 98.06 85 PHE A N 1
ATOM 605 C CA . PHE A 1 85 ? -2.955 -7.671 1.696 1.00 98.06 85 PHE A CA 1
ATOM 606 C C . PHE A 1 85 ? -1.705 -7.092 1.051 1.00 98.06 85 PHE A C 1
ATOM 608 O O . PHE A 1 85 ? -1.200 -6.073 1.520 1.00 98.06 85 PHE A O 1
ATOM 615 N N . ALA A 1 86 ? -1.213 -7.750 0.003 1.00 98.50 86 ALA A N 1
ATOM 616 C CA . ALA A 1 86 ? 0.083 -7.476 -0.570 1.00 98.50 86 ALA A CA 1
ATOM 617 C C . ALA A 1 86 ? 0.174 -6.054 -1.130 1.00 98.50 86 ALA A C 1
ATOM 619 O O . ALA A 1 86 ? -0.815 -5.373 -1.425 1.00 98.50 86 ALA A O 1
ATOM 620 N N . ALA A 1 87 ? 1.408 -5.620 -1.329 1.00 98.69 87 ALA A N 1
ATOM 621 C CA . ALA A 1 87 ? 1.705 -4.387 -2.027 1.00 98.69 87 ALA A CA 1
ATOM 622 C C . ALA A 1 87 ? 2.972 -4.553 -2.862 1.00 98.69 87 ALA A C 1
ATOM 624 O O . ALA A 1 87 ? 3.760 -5.479 -2.666 1.00 98.69 87 ALA A O 1
ATOM 625 N N . ALA A 1 88 ? 3.162 -3.675 -3.836 1.00 98.62 88 ALA A N 1
ATOM 626 C CA . ALA A 1 88 ? 4.334 -3.710 -4.690 1.00 98.62 88 ALA A CA 1
ATOM 627 C C . ALA A 1 88 ? 4.632 -2.332 -5.262 1.00 98.62 88 ALA A C 1
ATOM 629 O O . ALA A 1 88 ? 3.719 -1.555 -5.544 1.00 98.62 88 ALA A O 1
ATOM 630 N N . TYR A 1 89 ? 5.900 -2.049 -5.531 1.00 98.06 89 TYR A N 1
ATOM 631 C CA . TYR A 1 89 ? 6.257 -0.875 -6.313 1.00 98.06 89 TYR A CA 1
ATOM 632 C C . TYR A 1 89 ? 7.390 -1.142 -7.291 1.00 98.06 89 TYR A C 1
ATOM 634 O O . TYR A 1 89 ? 8.133 -2.114 -7.179 1.00 98.06 89 TYR A O 1
ATOM 642 N N . ARG A 1 90 ? 7.488 -0.270 -8.294 1.00 97.88 90 ARG A N 1
ATOM 643 C CA . ARG A 1 90 ? 8.572 -0.255 -9.272 1.00 97.88 90 ARG A CA 1
ATOM 644 C C . ARG A 1 90 ? 9.257 1.105 -9.248 1.00 97.88 90 ARG A C 1
ATOM 646 O O . ARG A 1 90 ? 8.598 2.127 -9.439 1.00 97.88 90 ARG A O 1
ATOM 653 N N . LEU A 1 91 ? 10.569 1.097 -9.050 1.00 96.75 91 LEU A N 1
ATOM 654 C CA . LEU A 1 91 ? 11.415 2.285 -9.061 1.00 96.75 91 LEU A CA 1
ATOM 655 C C . LEU A 1 91 ? 11.654 2.800 -10.494 1.00 96.75 91 LEU A C 1
ATOM 657 O O . LEU A 1 91 ? 11.486 2.052 -11.465 1.00 96.75 91 LEU A O 1
ATOM 661 N N . PRO A 1 92 ? 12.086 4.065 -10.665 1.00 95.06 92 PRO A N 1
ATOM 662 C CA . PRO A 1 92 ? 12.355 4.646 -11.984 1.00 95.06 92 PRO A CA 1
ATOM 663 C C . PRO A 1 92 ? 13.403 3.902 -12.824 1.00 95.06 92 PRO A C 1
ATOM 665 O O . PRO A 1 92 ? 13.379 3.980 -14.054 1.00 95.06 92 PRO A O 1
ATOM 668 N N . ASP A 1 93 ? 14.334 3.199 -12.180 1.00 94.12 93 ASP A N 1
ATOM 669 C CA . ASP A 1 93 ? 15.349 2.374 -12.843 1.00 94.12 93 ASP A CA 1
ATOM 670 C C . ASP A 1 93 ? 14.837 0.980 -13.252 1.00 94.12 93 ASP A C 1
ATOM 672 O O . ASP A 1 93 ? 15.531 0.246 -13.961 1.00 94.12 93 ASP A O 1
ATOM 676 N N . GLY A 1 94 ? 13.595 0.656 -12.885 1.00 94.81 94 GLY A N 1
ATOM 677 C CA . GLY A 1 94 ? 12.920 -0.596 -13.188 1.00 94.81 94 GLY A CA 1
ATOM 678 C C . GLY A 1 94 ? 13.072 -1.670 -12.116 1.00 94.81 94 GLY A C 1
ATOM 679 O O . GLY A 1 94 ? 12.554 -2.765 -12.334 1.00 94.81 94 GLY A O 1
ATOM 680 N N . GLU A 1 95 ? 13.748 -1.395 -10.996 1.00 95.94 95 GLU A N 1
ATOM 681 C CA . GLU A 1 95 ? 13.765 -2.310 -9.854 1.00 95.94 95 GLU A CA 1
ATOM 682 C C . GLU A 1 95 ? 12.346 -2.491 -9.302 1.00 95.94 95 GLU A C 1
ATOM 684 O O . GLU A 1 95 ? 11.591 -1.531 -9.147 1.00 95.94 95 GLU A O 1
ATOM 689 N N . GLU A 1 96 ? 11.962 -3.741 -9.056 1.00 97.50 96 GLU A N 1
ATOM 690 C CA . GLU A 1 96 ? 10.647 -4.119 -8.545 1.00 97.50 96 GLU A CA 1
ATOM 691 C C . GLU A 1 96 ? 10.784 -4.604 -7.105 1.00 97.50 96 GLU A C 1
ATOM 693 O O . GLU A 1 96 ? 11.723 -5.334 -6.787 1.00 97.50 96 GLU A O 1
ATOM 698 N N . LYS A 1 97 ? 9.832 -4.205 -6.262 1.00 98.38 97 LYS A N 1
ATOM 699 C CA . LYS A 1 97 ? 9.718 -4.603 -4.861 1.00 98.38 97 LYS A CA 1
ATOM 700 C C . LYS A 1 97 ? 8.327 -5.150 -4.586 1.00 98.38 97 LYS A C 1
ATOM 702 O O . LYS A 1 97 ? 7.342 -4.605 -5.093 1.00 98.38 97 LYS A O 1
ATOM 707 N N . THR A 1 98 ? 8.246 -6.203 -3.787 1.00 98.75 98 THR A N 1
ATOM 708 C CA . THR A 1 98 ? 7.008 -6.888 -3.403 1.00 98.75 98 THR A CA 1
ATOM 709 C C . THR A 1 98 ? 6.937 -7.062 -1.895 1.00 98.75 98 THR A C 1
ATOM 711 O O . THR A 1 98 ? 7.946 -7.335 -1.252 1.00 98.75 98 THR A O 1
ATOM 714 N N . PHE A 1 99 ? 5.742 -6.921 -1.329 1.00 98.69 99 PHE A N 1
ATOM 715 C CA . PHE A 1 99 ? 5.532 -6.866 0.114 1.00 98.69 99 PHE A CA 1
ATOM 716 C C . PHE A 1 99 ? 4.349 -7.725 0.538 1.00 98.69 99 PHE A C 1
ATOM 718 O O . PHE A 1 99 ? 3.337 -7.771 -0.164 1.00 98.69 99 PHE A O 1
ATOM 725 N N . ASP A 1 100 ? 4.496 -8.390 1.686 1.00 98.38 100 ASP A N 1
ATOM 726 C CA . ASP A 1 100 ? 3.481 -9.287 2.254 1.00 98.38 100 ASP A CA 1
ATOM 727 C C . ASP A 1 100 ? 2.250 -8.517 2.740 1.00 98.38 100 ASP A C 1
ATOM 729 O O . ASP A 1 100 ? 1.118 -8.967 2.565 1.00 98.38 100 ASP A O 1
ATOM 733 N N . ASP A 1 101 ? 2.455 -7.306 3.269 1.00 97.75 101 ASP A N 1
ATOM 734 C CA . ASP A 1 101 ? 1.366 -6.362 3.474 1.00 97.75 101 ASP A CA 1
ATOM 735 C C . ASP A 1 101 ? 1.732 -4.894 3.178 1.00 97.75 101 ASP A C 1
ATOM 737 O O . ASP A 1 101 ? 2.879 -4.536 2.889 1.00 97.75 101 ASP A O 1
ATOM 741 N N . ILE A 1 102 ? 0.720 -4.024 3.220 1.00 98.19 102 ILE A N 1
ATOM 742 C CA . ILE A 1 102 ? 0.859 -2.579 2.982 1.00 98.19 102 ILE A CA 1
ATOM 743 C C . ILE A 1 102 ? 1.812 -1.916 3.996 1.00 98.19 102 ILE A C 1
ATOM 745 O O . ILE A 1 102 ? 2.516 -0.967 3.644 1.00 98.19 102 ILE A O 1
ATOM 749 N N . GLY A 1 103 ? 1.856 -2.393 5.242 1.00 97.19 103 GLY A N 1
ATOM 750 C CA . GLY A 1 103 ? 2.724 -1.844 6.284 1.00 97.19 103 GLY A CA 1
ATOM 751 C C . GLY A 1 103 ? 4.203 -2.121 6.032 1.00 97.19 103 GLY A C 1
ATOM 752 O O . GLY A 1 103 ? 5.022 -1.215 6.205 1.00 97.19 103 GLY A O 1
ATOM 753 N N . ASP A 1 104 ? 4.535 -3.324 5.562 1.00 98.12 104 ASP A N 1
ATOM 754 C CA . ASP A 1 104 ? 5.887 -3.684 5.117 1.00 98.12 104 ASP A CA 1
ATOM 755 C C . ASP A 1 104 ? 6.360 -2.752 3.990 1.00 98.12 104 ASP A C 1
ATOM 757 O O . ASP A 1 104 ? 7.452 -2.184 4.063 1.00 98.12 104 ASP A O 1
ATOM 761 N N . MET A 1 105 ? 5.509 -2.516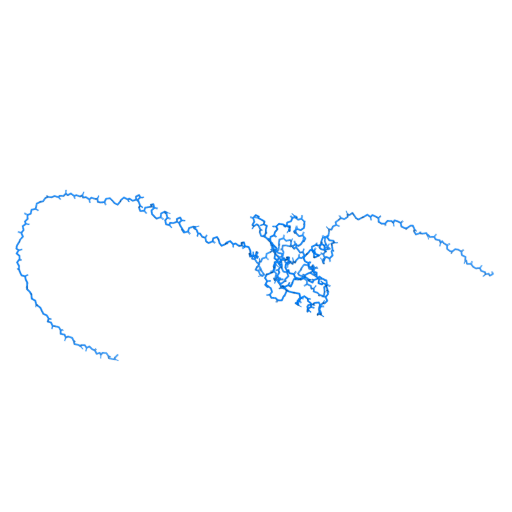 2.982 1.00 98.50 105 MET A N 1
ATOM 762 C CA . MET A 1 105 ? 5.818 -1.597 1.878 1.00 98.50 105 MET A CA 1
ATOM 763 C C . MET A 1 105 ? 6.082 -0.173 2.369 1.00 98.50 105 MET A C 1
ATOM 765 O O . MET A 1 105 ? 7.049 0.459 1.939 1.00 98.50 105 MET A O 1
ATOM 769 N N . LEU A 1 106 ? 5.218 0.358 3.240 1.00 98.06 106 LEU A N 1
ATOM 770 C CA . LEU A 1 106 ? 5.363 1.720 3.755 1.00 98.06 106 LEU A CA 1
ATOM 771 C C . LEU A 1 106 ? 6.632 1.852 4.597 1.00 98.06 106 LEU A C 1
ATOM 773 O O . LEU A 1 106 ? 7.391 2.799 4.402 1.00 98.06 106 LEU A O 1
ATOM 777 N N . SER A 1 107 ? 6.904 0.875 5.462 1.00 96.50 107 SER A N 1
ATOM 778 C CA . SER A 1 107 ? 8.103 0.853 6.304 1.00 96.50 107 SER A CA 1
ATOM 779 C C . SER A 1 107 ? 9.376 0.802 5.458 1.00 96.50 107 SER A C 1
ATOM 781 O O . SER A 1 107 ? 10.287 1.611 5.650 1.00 96.50 107 SER A O 1
ATOM 783 N N . HIS A 1 108 ? 9.420 -0.088 4.464 1.00 97.69 108 HIS A N 1
ATOM 784 C CA . HIS A 1 108 ? 10.551 -0.209 3.550 1.00 97.69 108 HIS A CA 1
ATOM 785 C C . HIS A 1 108 ? 10.750 1.057 2.717 1.00 97.69 108 HIS A C 1
ATOM 787 O O . HIS A 1 108 ? 11.852 1.610 2.656 1.00 97.69 108 HIS A O 1
ATOM 793 N N . GLY A 1 109 ? 9.684 1.530 2.075 1.00 97.31 109 GLY A N 1
ATOM 794 C CA . GLY A 1 109 ? 9.740 2.658 1.160 1.00 97.31 109 GLY A CA 1
ATOM 795 C C . GLY A 1 109 ? 10.083 3.971 1.860 1.00 97.31 109 GLY A C 1
ATOM 796 O O . GLY A 1 109 ? 10.868 4.750 1.327 1.00 97.31 109 GLY A O 1
ATOM 797 N N . GLN A 1 110 ? 9.567 4.209 3.072 1.00 95.62 110 GLN A N 1
ATOM 798 C CA . GLN A 1 110 ? 9.918 5.392 3.868 1.00 95.62 110 GLN A CA 1
ATOM 799 C C . GLN A 1 110 ? 11.368 5.340 4.349 1.00 95.62 110 GLN A C 1
ATOM 801 O O . GLN A 1 110 ? 12.093 6.329 4.251 1.00 95.62 110 GLN A O 1
ATOM 806 N N . ARG A 1 111 ? 11.822 4.175 4.826 1.00 96.12 111 ARG A N 1
ATOM 807 C CA . ARG A 1 111 ? 13.197 3.984 5.308 1.00 96.12 111 ARG A CA 1
ATOM 808 C C . ARG A 1 111 ? 14.242 4.169 4.203 1.00 96.12 111 ARG A C 1
ATOM 810 O O . ARG A 1 111 ? 15.361 4.581 4.509 1.00 96.12 111 ARG A O 1
ATOM 817 N N . ASN A 1 112 ? 13.898 3.860 2.952 1.00 96.38 112 ASN A N 1
ATOM 818 C CA . ASN A 1 112 ? 14.794 3.994 1.799 1.00 96.38 112 ASN A CA 1
ATOM 819 C C . ASN A 1 112 ? 14.546 5.255 0.945 1.00 96.38 112 ASN A C 1
ATOM 821 O O . ASN A 1 112 ? 15.288 5.471 -0.008 1.00 96.38 112 ASN A O 1
ATOM 825 N N . ASP A 1 113 ? 13.559 6.093 1.289 1.00 96.19 113 ASP A N 1
ATOM 826 C CA . ASP A 1 113 ? 13.150 7.269 0.496 1.00 96.19 113 ASP A CA 1
ATOM 827 C C . ASP A 1 113 ? 12.745 6.912 -0.953 1.00 96.19 113 ASP A C 1
ATOM 829 O O . ASP A 1 113 ? 13.118 7.568 -1.923 1.00 96.19 113 ASP A O 1
ATOM 833 N N . GLU A 1 114 ? 11.995 5.817 -1.106 1.00 96.00 114 GLU A N 1
ATOM 834 C CA . GLU A 1 114 ? 11.689 5.195 -2.404 1.00 96.00 114 GLU A CA 1
ATOM 835 C C . GLU A 1 114 ? 10.261 5.469 -2.911 1.00 96.00 114 GLU A C 1
ATOM 837 O O . GLU A 1 114 ? 9.996 5.333 -4.104 1.00 96.00 114 GLU A O 1
ATOM 842 N N . LEU A 1 115 ? 9.327 5.886 -2.046 1.00 95.62 115 LEU A N 1
ATOM 843 C CA . LEU A 1 115 ? 7.903 5.998 -2.411 1.00 95.62 115 LEU A CA 1
ATOM 844 C C . LEU A 1 115 ? 7.588 7.162 -3.365 1.00 95.62 115 LEU A C 1
ATOM 846 O O . LEU A 1 115 ? 6.635 7.077 -4.134 1.00 95.62 115 LEU A O 1
ATOM 850 N N . ALA A 1 116 ? 8.352 8.256 -3.317 1.00 94.12 116 ALA A N 1
ATOM 851 C CA . ALA A 1 116 ? 7.991 9.501 -4.001 1.00 94.12 116 ALA A CA 1
ATOM 852 C C . ALA A 1 116 ? 8.000 9.393 -5.538 1.00 94.12 116 ALA A C 1
ATOM 854 O O . ALA A 1 116 ? 7.155 9.996 -6.200 1.00 94.12 116 ALA A O 1
ATOM 855 N N . ASP A 1 117 ? 8.937 8.621 -6.093 1.00 91.56 117 ASP A N 1
ATOM 856 C CA . ASP A 1 117 ? 9.141 8.481 -7.541 1.00 91.56 117 ASP A CA 1
ATOM 857 C C . ASP A 1 117 ? 8.728 7.096 -8.076 1.00 91.56 117 ASP A C 1
ATOM 859 O O . ASP A 1 117 ? 8.879 6.815 -9.269 1.00 91.56 117 ASP A O 1
ATOM 863 N N . ALA A 1 118 ? 8.220 6.216 -7.210 1.00 96.62 118 ALA A N 1
ATOM 864 C CA . ALA A 1 118 ? 7.842 4.863 -7.586 1.00 96.62 118 ALA A CA 1
ATOM 865 C C . ALA A 1 118 ? 6.442 4.795 -8.210 1.00 96.62 118 ALA A C 1
ATOM 867 O O . ALA A 1 118 ? 5.502 5.486 -7.816 1.00 96.62 118 ALA A O 1
ATOM 868 N N . ASP A 1 119 ? 6.270 3.868 -9.148 1.00 97.44 119 ASP A N 1
ATOM 869 C CA . ASP A 1 119 ? 4.943 3.374 -9.480 1.00 97.44 119 ASP A CA 1
ATOM 870 C C . ASP A 1 119 ? 4.509 2.383 -8.389 1.00 97.44 119 ASP A C 1
ATOM 872 O O . ASP A 1 119 ? 5.144 1.343 -8.238 1.00 97.44 119 ASP A O 1
ATOM 876 N N . ILE A 1 120 ? 3.425 2.669 -7.662 1.00 98.44 120 ILE A N 1
ATOM 877 C CA . ILE A 1 120 ? 2.991 1.864 -6.505 1.00 98.44 120 ILE A CA 1
ATOM 878 C C . ILE A 1 120 ? 1.634 1.207 -6.768 1.00 98.44 120 ILE A C 1
ATOM 880 O O . ILE A 1 120 ? 0.710 1.837 -7.299 1.00 98.44 120 ILE A O 1
ATOM 884 N N . TRP A 1 121 ? 1.514 -0.055 -6.366 1.00 98.75 121 TRP A N 1
ATOM 885 C CA . TRP A 1 121 ? 0.297 -0.851 -6.413 1.00 98.75 121 TRP A CA 1
ATOM 886 C C . TRP A 1 121 ? -0.005 -1.482 -5.056 1.00 98.75 121 TRP A C 1
ATOM 888 O O . TRP A 1 121 ? 0.883 -1.952 -4.349 1.00 98.75 121 TRP A O 1
ATOM 898 N N . VAL A 1 122 ? -1.291 -1.528 -4.746 1.00 98.75 122 VAL A N 1
ATOM 899 C CA . VAL A 1 122 ? -1.888 -2.339 -3.682 1.00 98.75 122 VAL A CA 1
ATOM 900 C C . VAL A 1 122 ? -2.921 -3.255 -4.323 1.00 98.75 122 VAL A C 1
ATOM 902 O O . VAL A 1 122 ? -3.254 -3.083 -5.497 1.00 98.75 122 VAL A O 1
ATOM 905 N N . PHE A 1 123 ? -3.420 -4.234 -3.588 1.00 98.50 123 PHE A N 1
ATOM 906 C CA . PHE A 1 123 ? -4.392 -5.184 -4.113 1.00 98.50 123 PHE A CA 1
ATOM 907 C C . PHE A 1 123 ? -5.713 -5.013 -3.379 1.00 98.50 123 PHE A C 1
ATOM 909 O O . PHE A 1 123 ? -5.744 -4.819 -2.166 1.00 98.50 123 PHE A O 1
ATOM 916 N N . ASP A 1 124 ? -6.798 -5.017 -4.142 1.00 98.50 124 ASP A N 1
ATOM 917 C CA . ASP A 1 124 ? -8.141 -4.880 -3.606 1.00 98.50 124 ASP A CA 1
ATOM 918 C C . ASP A 1 124 ? -8.481 -6.062 -2.690 1.00 98.50 124 ASP A C 1
ATOM 920 O O . ASP A 1 124 ? -8.299 -7.227 -3.052 1.00 98.50 124 ASP A O 1
ATOM 924 N N . TYR A 1 125 ? -8.993 -5.760 -1.501 1.00 97.88 125 TYR A N 1
ATOM 925 C CA . TYR A 1 125 ? -9.217 -6.745 -0.452 1.00 97.88 125 TYR A CA 1
ATOM 926 C C . TYR A 1 125 ? -10.282 -7.794 -0.816 1.00 97.88 125 TYR A C 1
ATOM 928 O O . TYR A 1 125 ? -10.263 -8.911 -0.292 1.00 97.88 125 TYR A O 1
ATOM 936 N N . GLU A 1 126 ? -11.212 -7.469 -1.717 1.00 96.50 126 GLU A N 1
ATOM 937 C CA . GLU A 1 126 ? -12.295 -8.373 -2.111 1.00 96.50 126 GLU A CA 1
ATOM 938 C C . GLU A 1 126 ? -11.925 -9.231 -3.324 1.00 96.50 126 GLU A C 1
ATOM 940 O O . GLU A 1 126 ? -12.142 -10.446 -3.332 1.00 96.50 126 GLU A O 1
ATOM 945 N N . SER A 1 127 ? -11.377 -8.596 -4.358 1.00 97.62 127 SER A N 1
ATOM 946 C CA . SER A 1 127 ? -11.111 -9.208 -5.662 1.00 97.62 127 SER A CA 1
ATOM 947 C C . SER A 1 127 ? -9.679 -9.706 -5.840 1.00 97.62 127 SER A C 1
ATOM 949 O O . SER A 1 127 ? -9.445 -10.531 -6.724 1.00 97.62 127 SER A O 1
ATOM 951 N N . ALA A 1 128 ? -8.738 -9.232 -5.017 1.00 97.19 128 ALA A N 1
ATOM 952 C CA . ALA A 1 128 ? -7.295 -9.365 -5.220 1.00 97.19 128 ALA A CA 1
ATOM 953 C C . ALA A 1 128 ? -6.793 -8.756 -6.547 1.00 97.19 128 ALA A C 1
ATOM 955 O O . ALA A 1 128 ? -5.689 -9.069 -6.995 1.00 97.19 128 ALA A O 1
ATOM 956 N N . ASP A 1 129 ? -7.577 -7.885 -7.194 1.00 97.38 129 ASP A N 1
ATOM 957 C CA . ASP A 1 129 ? -7.130 -7.170 -8.386 1.00 97.38 129 ASP A CA 1
ATOM 958 C C . ASP A 1 129 ? -6.204 -6.000 -7.998 1.00 97.38 129 ASP A C 1
ATOM 960 O O . ASP A 1 129 ? -6.413 -5.336 -6.979 1.00 97.38 129 ASP A O 1
ATOM 964 N N . PRO A 1 130 ? -5.168 -5.704 -8.801 1.00 97.50 130 PRO A N 1
ATOM 965 C CA . PRO A 1 130 ? -4.235 -4.628 -8.501 1.00 97.50 130 PRO A CA 1
ATOM 966 C C . PRO A 1 130 ? -4.858 -3.246 -8.735 1.00 97.50 130 PRO A C 1
ATOM 968 O O . PRO A 1 130 ? -5.433 -2.970 -9.791 1.00 97.50 130 PRO A O 1
ATOM 971 N N . VAL A 1 131 ? -4.621 -2.337 -7.796 1.00 98.12 131 VAL A N 1
ATOM 972 C CA . VAL A 1 131 ? -5.062 -0.938 -7.800 1.00 98.12 131 VAL A CA 1
ATOM 973 C C . VAL A 1 131 ? -3.841 -0.036 -7.632 1.00 98.12 131 VAL A C 1
ATOM 975 O O . VAL A 1 131 ? -2.907 -0.355 -6.895 1.00 98.12 131 VAL A O 1
ATOM 978 N N . LYS A 1 132 ? -3.811 1.107 -8.322 1.00 98.00 132 LYS A N 1
ATOM 979 C CA . LYS A 1 132 ? -2.779 2.122 -8.074 1.00 98.00 132 LYS A CA 1
ATOM 980 C C . LYS A 1 132 ? -2.963 2.686 -6.667 1.00 98.00 132 LYS A C 1
ATOM 982 O O . LYS A 1 132 ? -4.050 3.141 -6.339 1.00 98.00 132 LYS A O 1
ATOM 987 N N . ALA A 1 133 ? -1.904 2.694 -5.859 1.00 98.25 133 ALA A N 1
ATOM 988 C CA . ALA A 1 133 ? -2.011 3.081 -4.450 1.00 98.25 133 ALA A CA 1
ATOM 989 C C . ALA A 1 133 ? -2.640 4.478 -4.223 1.00 98.25 133 ALA A C 1
ATOM 991 O O . ALA A 1 133 ? -3.553 4.588 -3.409 1.00 98.25 133 ALA A O 1
ATOM 992 N N . PRO A 1 134 ? -2.298 5.526 -5.002 1.00 97.44 134 PRO A N 1
ATOM 993 C CA . PRO A 1 134 ? -2.951 6.832 -4.860 1.00 97.44 134 PRO A CA 1
ATOM 994 C C . PRO A 1 134 ? -4.446 6.862 -5.223 1.00 97.44 134 PRO A C 1
ATOM 996 O O . PRO A 1 134 ? -5.125 7.836 -4.909 1.00 97.44 134 PRO A O 1
ATOM 999 N N . GLU A 1 135 ? -4.949 5.844 -5.928 1.00 97.94 135 GLU A N 1
ATOM 1000 C CA . GLU A 1 135 ? -6.345 5.734 -6.373 1.00 97.94 135 GLU A CA 1
ATOM 1001 C C . GLU A 1 135 ? -7.189 4.839 -5.450 1.00 97.94 135 GLU A C 1
ATOM 1003 O O . GLU A 1 135 ? -8.415 4.862 -5.540 1.00 97.94 135 GLU A O 1
ATOM 1008 N N . ALA A 1 136 ? -6.551 4.064 -4.569 1.00 98.50 136 ALA A N 1
ATOM 1009 C CA . ALA A 1 136 ? -7.227 3.164 -3.646 1.00 98.50 136 ALA A CA 1
ATOM 1010 C C . ALA A 1 136 ? -7.818 3.909 -2.438 1.00 98.50 136 ALA A C 1
ATOM 1012 O O . ALA A 1 136 ? -7.369 4.988 -2.042 1.00 98.50 136 ALA A O 1
ATOM 1013 N N . THR A 1 137 ? -8.821 3.287 -1.824 1.00 98.56 137 THR A N 1
ATOM 1014 C CA . THR A 1 137 ? -9.351 3.668 -0.511 1.00 98.56 137 THR A CA 1
ATOM 1015 C C . THR A 1 137 ? -8.846 2.677 0.525 1.00 98.56 137 THR A C 1
ATOM 1017 O O . THR A 1 137 ? -8.840 1.477 0.270 1.00 98.56 137 THR A O 1
ATOM 1020 N N . TYR A 1 138 ? -8.427 3.149 1.693 1.00 98.38 138 TYR A N 1
ATOM 1021 C CA . TYR A 1 138 ? -7.850 2.288 2.720 1.00 98.38 138 TYR A CA 1
ATOM 1022 C C . TYR A 1 138 ? -8.730 2.246 3.952 1.00 98.38 138 TYR A C 1
ATOM 1024 O O . TYR A 1 138 ? -9.350 3.248 4.294 1.00 98.38 138 TYR A O 1
ATOM 1032 N N . VAL A 1 139 ? -8.732 1.113 4.647 1.00 97.81 139 VAL A N 1
ATOM 1033 C CA . VAL A 1 139 ? -9.266 1.017 6.007 1.00 97.81 139 VAL A CA 1
ATOM 1034 C C . VAL A 1 139 ? -8.123 0.679 6.947 1.00 97.81 139 VAL A C 1
ATOM 1036 O O . VAL A 1 139 ? -7.416 -0.308 6.740 1.00 97.81 139 VAL A O 1
ATOM 1039 N N . VAL A 1 140 ? -7.948 1.503 7.977 1.00 95.75 140 VAL A N 1
ATOM 1040 C CA . VAL A 1 140 ? -6.964 1.306 9.044 1.00 95.75 140 VAL A CA 1
ATOM 1041 C C . VAL A 1 140 ? -7.696 1.002 10.349 1.00 95.75 140 VAL A C 1
ATOM 1043 O O . VAL A 1 140 ? -8.679 1.658 10.688 1.00 95.75 140 VAL A O 1
ATOM 1046 N N . ALA A 1 141 ? -7.185 0.031 11.107 1.00 77.38 141 ALA A N 1
ATOM 1047 C CA . ALA A 1 141 ? -7.580 -0.246 12.493 1.00 77.38 141 ALA A CA 1
ATOM 1048 C C . ALA A 1 141 ? -9.033 -0.734 12.722 1.00 77.38 141 ALA A C 1
ATOM 1050 O O . ALA A 1 141 ? -9.751 -0.206 13.572 1.00 77.38 141 ALA A O 1
ATOM 1051 N N . GLY A 1 142 ? -9.436 -1.806 12.030 1.00 70.00 142 GLY A N 1
ATOM 1052 C CA . GLY A 1 142 ? -10.599 -2.641 12.385 1.00 70.00 142 GLY A CA 1
ATOM 1053 C C . GLY A 1 142 ? -10.218 -3.934 13.130 1.00 70.00 142 GLY A C 1
ATOM 1054 O O . GLY A 1 142 ? -9.088 -4.092 13.587 1.00 70.00 142 GLY A O 1
ATOM 1055 N N . GLU A 1 143 ? -11.132 -4.906 13.200 1.00 82.62 143 GLU A N 1
ATOM 1056 C CA . GLU A 1 143 ? -10.869 -6.268 13.721 1.00 82.62 143 GLU A CA 1
ATOM 1057 C C . GLU A 1 143 ? -10.033 -7.150 12.760 1.00 82.62 143 GLU A C 1
ATOM 1059 O O . GLU A 1 143 ? -9.869 -8.354 12.973 1.00 82.62 143 GLU A O 1
ATOM 1064 N N . VAL A 1 144 ? -9.506 -6.567 11.681 1.00 89.56 144 VAL A N 1
ATOM 1065 C CA . VAL A 1 144 ? -8.743 -7.274 10.651 1.00 89.56 144 VAL A CA 1
ATOM 1066 C C . VAL A 1 144 ? -7.329 -7.608 11.108 1.00 89.56 144 VAL A C 1
ATOM 1068 O O . VAL A 1 144 ? -6.624 -6.785 11.688 1.00 89.56 144 VAL A O 1
ATOM 1071 N N . VAL A 1 145 ? -6.901 -8.830 10.801 1.00 91.69 145 VAL A N 1
ATOM 1072 C CA . VAL A 1 145 ? -5.532 -9.295 11.02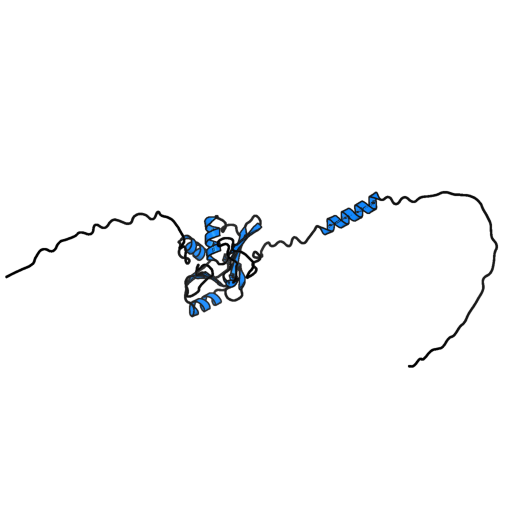2 1.00 91.69 145 VAL A CA 1
ATOM 1073 C C . VAL A 1 145 ? -4.851 -9.397 9.665 1.00 91.69 145 VAL A C 1
ATOM 1075 O O . VAL A 1 145 ? -5.239 -10.232 8.850 1.00 91.69 145 VAL A O 1
ATOM 1078 N N . THR A 1 146 ? -3.855 -8.545 9.429 1.00 94.75 146 THR A N 1
ATOM 1079 C CA . THR A 1 146 ? -2.993 -8.618 8.241 1.00 94.75 146 THR A CA 1
ATOM 1080 C C . THR A 1 146 ? -1.787 -9.528 8.514 1.00 94.75 146 THR A C 1
ATOM 1082 O O . THR A 1 146 ? -1.448 -9.729 9.688 1.00 94.75 146 THR A O 1
ATOM 1085 N N . PRO A 1 147 ? -1.121 -10.072 7.475 1.00 95.75 147 PRO A N 1
ATOM 1086 C CA . PRO A 1 147 ? 0.033 -10.965 7.630 1.00 95.75 147 PRO A CA 1
ATOM 1087 C C . PRO A 1 147 ? 1.129 -10.413 8.553 1.00 95.75 147 PRO A C 1
ATOM 1089 O O . PRO A 1 147 ? 1.617 -11.138 9.422 1.00 95.75 147 PRO A O 1
ATOM 1092 N N . MET A 1 148 ? 1.415 -9.108 8.451 1.00 94.94 148 MET A N 1
ATOM 1093 C CA . MET A 1 148 ? 2.419 -8.407 9.264 1.00 94.94 148 MET A CA 1
ATOM 1094 C C . MET A 1 148 ? 1.818 -7.502 10.337 1.00 94.94 148 MET A C 1
ATOM 1096 O O . MET A 1 148 ? 2.489 -6.631 10.885 1.00 94.94 148 MET A O 1
ATOM 1100 N N . ALA A 1 149 ? 0.546 -7.724 10.672 1.00 94.25 149 ALA A N 1
ATOM 1101 C CA . ALA A 1 149 ? -0.186 -6.994 11.700 1.00 94.25 149 ALA A CA 1
ATOM 1102 C C . ALA A 1 149 ? -0.208 -5.461 11.532 1.00 94.25 149 ALA A C 1
ATOM 1104 O O . ALA A 1 149 ? -0.506 -4.768 12.500 1.00 94.25 149 ALA A O 1
ATOM 1105 N N . SER A 1 150 ? 0.042 -4.922 10.332 1.00 93.75 150 SER A N 1
ATOM 1106 C CA . SER A 1 150 ? -0.103 -3.493 10.019 1.00 93.75 150 SER A CA 1
ATOM 1107 C C . SER A 1 150 ? -1.534 -2.975 10.203 1.00 93.75 150 SER A C 1
ATOM 1109 O O . SER A 1 150 ? -1.731 -1.803 10.529 1.00 93.75 150 SER A O 1
ATOM 1111 N N . GLY A 1 151 ? -2.539 -3.841 10.028 1.00 95.25 151 GLY A N 1
ATOM 1112 C CA . GLY A 1 151 ? -3.950 -3.485 10.199 1.00 95.25 151 GLY A CA 1
ATOM 1113 C C . GLY A 1 151 ? -4.501 -2.568 9.101 1.00 95.25 151 GLY A C 1
ATOM 1114 O O . GLY A 1 151 ? -5.524 -1.919 9.325 1.00 95.25 151 GLY A O 1
ATOM 1115 N N . ALA A 1 152 ? -3.825 -2.500 7.950 1.00 97.19 152 ALA A N 1
ATOM 1116 C CA . ALA A 1 152 ? -4.246 -1.743 6.777 1.00 97.19 152 ALA A CA 1
ATOM 1117 C C . ALA A 1 152 ? -4.701 -2.683 5.651 1.00 97.19 152 ALA A C 1
ATOM 1119 O O . ALA A 1 152 ? -4.010 -3.643 5.311 1.00 97.19 152 ALA A O 1
ATOM 1120 N N . VAL A 1 153 ? -5.847 -2.379 5.048 1.00 97.81 153 VAL A N 1
ATOM 1121 C CA . VAL A 1 153 ? -6.376 -3.064 3.857 1.00 97.81 153 VAL A CA 1
ATOM 1122 C C . VAL A 1 153 ? -6.769 -2.039 2.798 1.00 97.81 153 VAL A C 1
ATOM 1124 O O . VAL A 1 153 ? -7.117 -0.905 3.136 1.00 97.81 153 VAL A O 1
ATOM 1127 N N . ALA A 1 154 ? -6.696 -2.425 1.525 1.00 98.44 154 ALA A N 1
ATOM 1128 C CA . ALA A 1 154 ? -7.004 -1.558 0.393 1.00 98.44 154 ALA A CA 1
ATOM 1129 C C . ALA A 1 154 ? -8.278 -2.001 -0.330 1.00 98.44 154 ALA A C 1
ATOM 1131 O O . ALA A 1 154 ? -8.562 -3.188 -0.446 1.00 98.44 154 ALA A O 1
ATOM 1132 N N . PHE A 1 155 ? -9.006 -1.031 -0.864 1.00 98.62 155 PHE A N 1
ATOM 1133 C CA . PHE A 1 155 ? -10.203 -1.222 -1.668 1.00 98.62 155 PHE A CA 1
ATOM 1134 C C . PHE A 1 155 ? -10.092 -0.409 -2.954 1.00 98.62 155 PHE A C 1
ATOM 1136 O O . PHE A 1 155 ? -9.626 0.737 -2.948 1.00 98.62 155 PHE A O 1
ATOM 1143 N N . ALA A 1 156 ? -10.540 -0.995 -4.060 1.00 98.00 156 ALA A N 1
ATOM 1144 C CA . ALA A 1 156 ? -10.598 -0.339 -5.361 1.00 98.00 156 ALA A CA 1
ATOM 1145 C C . ALA A 1 156 ? -11.610 0.816 -5.390 1.00 98.00 156 ALA A C 1
ATOM 1147 O O . ALA A 1 156 ? -11.460 1.749 -6.181 1.00 98.00 156 ALA A O 1
ATOM 1148 N N . ASP A 1 157 ? -12.631 0.767 -4.533 1.00 94.62 157 ASP A N 1
ATOM 1149 C CA . ASP A 1 157 ? -13.635 1.812 -4.402 1.00 94.62 157 ASP A CA 1
ATOM 1150 C C . ASP A 1 157 ? -14.068 2.036 -2.947 1.00 94.62 157 ASP A C 1
ATOM 1152 O O . ASP A 1 157 ? -13.807 1.238 -2.046 1.00 94.62 157 ASP A O 1
ATOM 1156 N N . SER A 1 158 ? -14.724 3.173 -2.713 1.00 95.56 158 SER A N 1
ATOM 1157 C CA . SER A 1 158 ? -15.156 3.568 -1.375 1.00 95.56 158 SER A CA 1
ATOM 1158 C C . SER A 1 158 ? -16.315 2.729 -0.838 1.00 95.56 158 SER A C 1
ATOM 1160 O O . SER A 1 158 ? -16.483 2.672 0.374 1.00 95.56 158 SER A O 1
ATOM 1162 N N . ALA A 1 159 ? -17.118 2.092 -1.698 1.00 97.31 159 ALA A N 1
ATOM 1163 C CA . ALA A 1 159 ? -18.268 1.313 -1.249 1.00 97.31 159 ALA A CA 1
ATOM 1164 C C . ALA A 1 159 ? -17.810 0.028 -0.548 1.00 97.31 159 ALA A C 1
ATOM 1166 O O . ALA A 1 159 ? -18.295 -0.259 0.542 1.00 97.31 159 ALA A O 1
ATOM 1167 N N . GLY A 1 160 ? -16.813 -0.672 -1.103 1.00 96.56 160 GLY A N 1
ATOM 1168 C CA . GLY A 1 160 ? -16.205 -1.832 -0.439 1.00 96.56 160 GLY A CA 1
ATOM 1169 C C . GLY A 1 160 ? -15.594 -1.475 0.923 1.00 96.56 160 GLY A C 1
ATOM 1170 O O . GLY A 1 160 ? -15.800 -2.181 1.909 1.00 96.56 160 GLY A O 1
ATOM 1171 N N . ALA A 1 161 ? -14.921 -0.323 1.019 1.00 97.62 161 ALA A N 1
ATOM 1172 C CA . ALA A 1 161 ? -14.373 0.166 2.285 1.00 97.62 161 ALA A CA 1
ATOM 1173 C C . ALA A 1 161 ? -15.466 0.506 3.320 1.00 97.62 161 ALA A C 1
ATOM 1175 O O . ALA A 1 161 ? -15.315 0.202 4.503 1.00 97.62 161 ALA A O 1
ATOM 1176 N N . GLU A 1 162 ? -16.570 1.127 2.892 1.00 97.94 162 GLU A N 1
ATOM 1177 C CA . GLU A 1 162 ? -17.721 1.443 3.750 1.00 97.94 162 GLU A CA 1
ATOM 1178 C C . GLU A 1 162 ? -18.411 0.178 4.274 1.00 97.94 162 GLU A C 1
ATOM 1180 O O . GLU A 1 162 ? -18.694 0.090 5.473 1.00 97.94 162 GLU A O 1
ATOM 1185 N N . ASP A 1 163 ? -18.637 -0.807 3.402 1.00 97.12 163 ASP A N 1
ATOM 1186 C CA . ASP A 1 163 ? -19.215 -2.101 3.769 1.00 97.12 163 ASP A CA 1
ATOM 1187 C C . ASP A 1 163 ? -18.298 -2.839 4.753 1.00 97.12 163 ASP A C 1
ATOM 1189 O O . ASP A 1 163 ? -18.747 -3.310 5.802 1.00 97.12 163 ASP A O 1
ATOM 1193 N N . PHE A 1 164 ? -16.990 -2.844 4.489 1.00 96.38 164 PHE A N 1
ATOM 1194 C CA . PHE A 1 164 ? -16.009 -3.426 5.394 1.00 96.38 164 PHE A CA 1
ATOM 1195 C C . PHE A 1 164 ? -16.013 -2.755 6.769 1.00 96.38 164 PHE A C 1
ATOM 1197 O O . PHE A 1 164 ? -16.032 -3.449 7.783 1.00 96.38 164 PHE A O 1
ATOM 1204 N N . VAL A 1 165 ? -16.037 -1.421 6.842 1.00 96.88 165 VAL A N 1
ATOM 1205 C CA . VAL A 1 165 ? -16.095 -0.703 8.127 1.00 96.88 165 VAL A CA 1
ATOM 1206 C C . VAL A 1 165 ? -17.399 -0.983 8.872 1.00 96.88 165 VAL A C 1
ATOM 1208 O O . VAL A 1 165 ? -17.393 -1.083 10.101 1.00 96.88 165 VAL A O 1
ATOM 1211 N N . ALA A 1 166 ? -18.517 -1.146 8.165 1.00 96.19 166 ALA A N 1
ATOM 1212 C CA . ALA A 1 166 ? -19.786 -1.509 8.787 1.00 96.19 166 ALA A CA 1
ATOM 1213 C C . ALA A 1 166 ? -19.747 -2.905 9.441 1.00 96.19 166 ALA A C 1
ATOM 1215 O O . ALA A 1 166 ? -20.421 -3.119 10.453 1.00 96.19 166 ALA A O 1
ATOM 1216 N N . GLU A 1 167 ? -18.964 -3.835 8.886 1.00 93.75 167 GLU A N 1
ATOM 1217 C CA . GLU A 1 167 ? -18.831 -5.210 9.383 1.00 93.75 167 GLU A CA 1
ATOM 1218 C C . GLU A 1 167 ? -17.700 -5.392 10.406 1.00 93.75 167 GLU A C 1
ATOM 1220 O O . GLU A 1 167 ? -17.897 -6.045 11.431 1.00 93.75 167 GLU A O 1
ATOM 1225 N N . MET A 1 168 ? -16.530 -4.814 10.135 1.00 93.25 168 MET A N 1
ATOM 1226 C CA . MET A 1 168 ? -15.263 -5.066 10.834 1.00 93.25 168 MET A CA 1
ATOM 1227 C C . MET A 1 168 ? -14.755 -3.858 11.634 1.00 93.25 168 MET A C 1
ATOM 1229 O O . MET A 1 168 ? -13.763 -3.972 12.361 1.00 93.25 168 MET A O 1
ATOM 1233 N N . GLY A 1 169 ? -15.408 -2.701 11.510 1.00 93.44 169 GLY A N 1
ATOM 1234 C CA . GLY A 1 169 ? -14.938 -1.437 12.071 1.00 93.44 169 GLY A CA 1
ATOM 1235 C C . GLY A 1 169 ? -13.721 -0.868 11.337 1.00 93.44 169 GLY A C 1
ATOM 1236 O O . GLY A 1 169 ? -13.369 -1.286 10.236 1.00 93.44 169 GLY A O 1
ATOM 1237 N N . GLY A 1 170 ? -13.066 0.098 11.978 1.00 94.31 170 GLY A N 1
ATOM 1238 C CA . GLY A 1 170 ? -11.919 0.814 11.426 1.00 94.31 170 GLY A CA 1
ATOM 1239 C C . GLY A 1 170 ? -12.269 2.168 10.832 1.00 94.31 170 GLY A C 1
ATOM 1240 O O . GLY A 1 170 ? -13.390 2.665 10.956 1.00 94.31 170 GLY A O 1
ATOM 1241 N N . GLU A 1 171 ? -11.261 2.791 10.240 1.00 96.50 171 GLU A N 1
ATOM 1242 C CA . GLU A 1 171 ? -11.324 4.148 9.726 1.00 96.50 171 GLU A CA 1
AT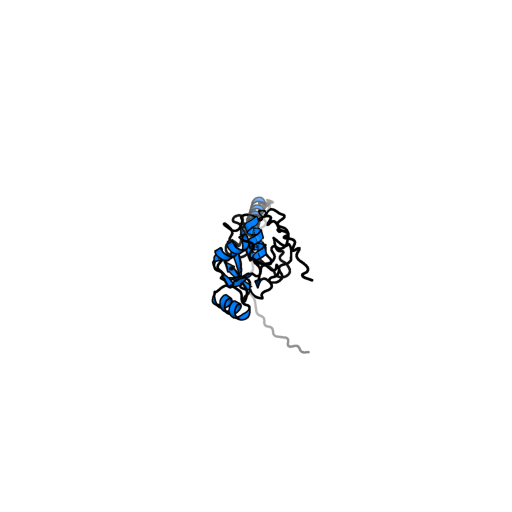OM 1243 C C . GLU A 1 171 ? -10.892 4.195 8.266 1.00 96.50 171 GLU A C 1
ATOM 1245 O O . GLU A 1 171 ? -9.832 3.682 7.906 1.00 96.50 171 GLU A O 1
ATOM 1250 N N . ILE A 1 172 ? -11.721 4.831 7.439 1.00 97.81 172 ILE A N 1
ATOM 1251 C CA . ILE A 1 172 ? -11.428 5.038 6.024 1.00 97.81 172 ILE A CA 1
ATOM 1252 C C . ILE A 1 172 ? -10.442 6.195 5.876 1.00 97.81 172 ILE A C 1
ATOM 1254 O O . ILE A 1 172 ? -10.732 7.305 6.320 1.00 97.81 172 ILE A O 1
ATOM 1258 N N . VAL A 1 173 ? -9.322 5.952 5.197 1.00 97.94 173 VAL A N 1
ATOM 1259 C CA . VAL A 1 173 ? -8.288 6.954 4.911 1.00 97.94 173 VAL A CA 1
ATOM 1260 C C . VAL A 1 173 ? -7.872 6.922 3.440 1.00 97.94 173 VAL A C 1
ATOM 1262 O O . VAL A 1 173 ? -8.029 5.919 2.739 1.00 97.94 173 VAL A O 1
ATOM 1265 N N . GLY A 1 174 ? -7.336 8.044 2.963 1.00 98.12 174 GLY A N 1
ATOM 1266 C CA . GLY A 1 174 ? -6.684 8.132 1.655 1.00 98.12 174 GLY A CA 1
ATOM 1267 C C . GLY A 1 174 ? -5.187 7.824 1.726 1.00 98.12 174 GLY A C 1
ATOM 1268 O O . GLY A 1 174 ? -4.614 7.684 2.805 1.00 98.12 174 GLY A O 1
ATOM 1269 N N . TRP A 1 175 ? -4.536 7.785 0.563 1.00 97.94 175 TRP A N 1
ATOM 1270 C CA . TRP A 1 175 ? -3.109 7.469 0.432 1.00 97.94 175 TRP A CA 1
ATOM 1271 C C . TRP A 1 175 ? -2.175 8.376 1.253 1.00 97.94 175 TRP A C 1
ATOM 1273 O O . TRP A 1 175 ? -1.306 7.884 1.972 1.00 97.94 175 TRP A O 1
ATOM 1283 N N . ASP A 1 176 ? -2.353 9.697 1.177 1.00 97.75 176 ASP A N 1
ATOM 1284 C CA . ASP A 1 176 ? -1.487 10.650 1.889 1.00 97.75 176 ASP A CA 1
ATOM 1285 C C . ASP A 1 176 ? -1.601 10.495 3.412 1.00 97.75 176 ASP A C 1
ATOM 1287 O O . ASP A 1 176 ? -0.603 10.518 4.129 1.00 97.75 176 ASP A O 1
ATOM 1291 N N . GLU A 1 177 ? -2.822 10.287 3.906 1.00 98.06 177 GLU A N 1
ATOM 1292 C CA . GLU A 1 177 ? -3.077 10.073 5.328 1.00 98.06 177 GLU A CA 1
ATOM 1293 C C . GLU A 1 177 ? -2.538 8.721 5.803 1.00 98.06 177 GLU A C 1
ATOM 1295 O O . GLU A 1 177 ? -1.944 8.649 6.875 1.00 98.06 177 GLU A O 1
ATOM 1300 N N . LEU A 1 178 ? -2.669 7.665 4.996 1.00 98.00 178 LEU A N 1
ATOM 1301 C CA . LEU A 1 178 ? -2.079 6.362 5.295 1.00 98.00 178 LEU A CA 1
ATOM 1302 C C . LEU A 1 178 ? -0.553 6.453 5.455 1.00 98.00 178 LEU A C 1
ATOM 1304 O O . LEU A 1 178 ? -0.003 5.926 6.422 1.00 98.00 178 LEU A O 1
ATOM 1308 N N . GLN A 1 179 ? 0.130 7.138 4.532 1.00 97.38 179 GLN A N 1
ATOM 1309 C CA . GLN A 1 179 ? 1.578 7.349 4.621 1.00 97.38 179 GLN A CA 1
ATOM 1310 C C . GLN A 1 179 ? 1.959 8.141 5.876 1.00 97.38 179 GLN A C 1
ATOM 1312 O O . GLN A 1 179 ? 2.933 7.788 6.543 1.00 97.38 179 GLN A O 1
ATOM 1317 N N . GLN A 1 180 ? 1.187 9.179 6.213 1.00 96.69 180 GLN A N 1
ATOM 1318 C CA . GLN A 1 180 ? 1.407 9.978 7.417 1.00 96.69 180 GLN A CA 1
ATOM 1319 C C . GLN A 1 180 ? 1.254 9.129 8.688 1.00 96.69 180 GLN A C 1
ATOM 1321 O O . GLN A 1 180 ? 2.162 9.113 9.512 1.00 96.69 180 GLN A O 1
ATOM 1326 N N . ARG A 1 181 ? 0.175 8.344 8.805 1.00 95.81 181 ARG A N 1
ATOM 1327 C CA . ARG A 1 181 ? -0.044 7.423 9.935 1.00 95.81 181 ARG A CA 1
ATOM 1328 C C . ARG A 1 181 ? 1.084 6.403 10.077 1.00 95.81 181 ARG A C 1
ATOM 1330 O O . ARG A 1 181 ? 1.523 6.115 11.186 1.00 95.81 181 ARG A O 1
ATOM 1337 N N . ALA A 1 182 ? 1.586 5.868 8.964 1.00 94.94 182 ALA A N 1
ATOM 1338 C CA . ALA A 1 182 ? 2.734 4.963 8.984 1.00 94.94 182 ALA A CA 1
ATOM 1339 C C . ALA A 1 182 ? 3.998 5.649 9.529 1.00 94.94 182 ALA A C 1
ATOM 1341 O O . ALA A 1 182 ? 4.667 5.086 10.397 1.00 94.94 182 ALA A O 1
ATOM 1342 N N . ALA A 1 183 ? 4.275 6.875 9.074 1.00 93.69 183 ALA A N 1
ATOM 1343 C CA . ALA A 1 183 ? 5.416 7.667 9.532 1.00 93.69 183 ALA A CA 1
ATOM 1344 C C . ALA A 1 183 ? 5.307 8.059 11.018 1.00 93.69 183 ALA A C 1
ATOM 1346 O O . ALA A 1 183 ? 6.320 8.130 11.713 1.00 93.69 183 ALA A O 1
ATOM 1347 N N . ASP A 1 184 ? 4.084 8.272 11.511 1.00 93.81 184 ASP A N 1
ATOM 1348 C CA . ASP A 1 184 ? 3.796 8.629 12.904 1.00 93.81 184 ASP A CA 1
ATOM 1349 C C . ASP A 1 184 ? 3.753 7.420 13.855 1.00 93.81 184 ASP A C 1
ATOM 1351 O O . ASP A 1 184 ? 3.630 7.586 15.070 1.00 93.81 184 ASP A O 1
ATOM 1355 N N . GL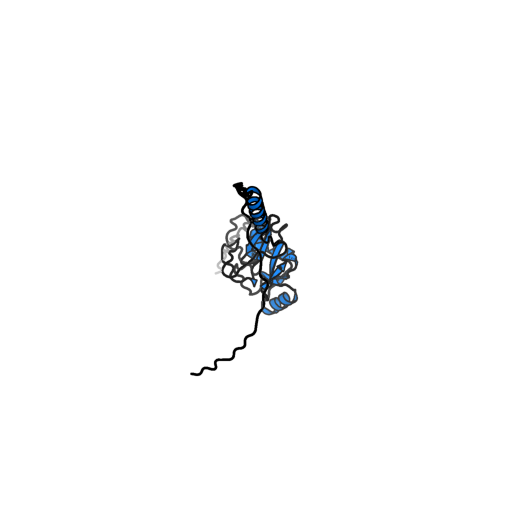Y A 1 185 ? 3.893 6.197 13.337 1.00 90.00 185 GLY A N 1
ATOM 1356 C CA . GLY A 1 185 ? 3.891 4.996 14.169 1.00 90.00 185 GLY A CA 1
ATOM 1357 C C . GLY A 1 185 ? 2.512 4.399 14.447 1.00 90.00 185 GLY A C 1
ATOM 1358 O O . GLY A 1 185 ? 2.367 3.592 15.364 1.00 90.00 185 GLY A O 1
ATOM 1359 N N . GLU A 1 186 ? 1.491 4.808 13.695 1.00 89.50 186 GLU A N 1
ATOM 1360 C CA . GLU A 1 186 ? 0.081 4.517 13.982 1.00 89.50 186 GLU A CA 1
ATOM 1361 C C . GLU A 1 186 ? -0.470 3.285 13.242 1.00 89.50 186 GLU A C 1
ATOM 1363 O O . GLU A 1 186 ? -1.618 2.898 13.463 1.00 89.50 186 GLU A O 1
ATOM 1368 N N . LEU A 1 187 ? 0.335 2.635 12.392 1.00 88.31 187 LEU A N 1
ATOM 1369 C CA . LEU A 1 187 ? 0.031 1.301 11.856 1.00 88.31 187 LEU A CA 1
ATOM 1370 C C . LEU A 1 187 ? 0.517 0.206 12.819 1.00 88.31 187 LEU A C 1
ATOM 1372 O O . LEU A 1 187 ? 1.452 0.409 13.595 1.00 88.31 187 LEU A O 1
ATOM 1376 N N . GLY A 1 188 ? -0.148 -0.952 12.800 1.00 69.88 188 GLY A N 1
ATOM 1377 C CA . GLY A 1 188 ? 0.087 -2.031 13.758 1.00 69.88 188 GLY A CA 1
ATOM 1378 C C . GLY A 1 188 ? 1.508 -2.631 13.734 1.00 69.88 188 GLY A C 1
ATOM 1379 O O . GLY A 1 188 ? 2.349 -2.288 12.911 1.00 69.88 188 GLY A O 1
ATOM 1380 N N . SER A 1 189 ? 1.787 -3.445 14.760 1.00 53.75 189 SER A N 1
ATOM 1381 C CA . SER A 1 189 ? 3.067 -3.580 15.480 1.00 53.75 189 SER A CA 1
ATOM 1382 C C . SER A 1 189 ? 4.349 -3.099 14.782 1.00 53.75 189 SER A C 1
ATOM 1384 O O . SER A 1 189 ? 5.170 -3.901 14.346 1.00 53.75 189 SER A O 1
ATOM 1386 N N . GLN A 1 190 ? 4.666 -1.819 14.978 1.00 45.72 190 GLN A N 1
ATOM 1387 C CA . GLN A 1 190 ? 6.051 -1.328 15.051 1.00 45.72 190 GLN A CA 1
ATOM 1388 C C . GLN A 1 190 ? 6.773 -1.792 16.341 1.00 45.72 190 GLN A C 1
ATOM 1390 O O . GLN A 1 190 ? 7.672 -1.136 16.865 1.00 45.72 190 GLN A O 1
ATOM 1395 N N . ALA A 1 191 ? 6.384 -2.942 16.900 1.00 40.59 191 ALA A N 1
ATOM 1396 C CA . ALA A 1 191 ? 6.906 -3.458 18.160 1.00 40.59 191 ALA A CA 1
ATOM 1397 C C . ALA A 1 191 ? 8.131 -4.360 17.952 1.00 40.59 191 ALA A C 1
ATOM 1399 O O . ALA A 1 191 ? 8.231 -5.409 18.578 1.00 40.59 191 ALA A O 1
ATOM 1400 N N . HIS A 1 192 ? 9.086 -3.942 17.120 1.00 38.00 192 HIS A N 1
ATOM 1401 C CA . HIS A 1 192 ? 10.458 -4.438 17.199 1.00 38.00 192 HIS A CA 1
ATOM 1402 C C . HIS A 1 192 ? 11.461 -3.302 16.929 1.00 38.00 192 HIS A C 1
ATOM 1404 O O . HIS A 1 192 ? 11.897 -3.073 15.811 1.00 38.00 192 HIS A O 1
ATOM 1410 N N . MET A 1 193 ? 11.872 -2.665 18.034 1.00 43.59 193 MET A N 1
ATOM 1411 C CA . MET A 1 193 ? 13.163 -1.989 18.239 1.00 43.59 193 MET A CA 1
ATOM 1412 C C . MET A 1 193 ? 13.411 -0.657 17.502 1.00 43.59 193 MET A C 1
ATOM 1414 O O . MET A 1 193 ? 14.302 -0.556 16.663 1.00 43.59 193 MET A O 1
ATOM 1418 N N . ALA A 1 194 ? 12.747 0.416 17.940 1.00 43.31 194 ALA A N 1
ATOM 1419 C CA . ALA A 1 194 ? 13.411 1.718 18.012 1.00 43.31 194 ALA A CA 1
ATOM 1420 C C . ALA A 1 194 ? 14.037 1.853 19.411 1.00 43.31 194 ALA A C 1
ATOM 1422 O O . ALA A 1 194 ? 13.364 2.191 20.387 1.00 43.31 194 ALA A O 1
ATOM 1423 N N . ASP A 1 195 ? 15.321 1.515 19.528 1.00 51.81 195 ASP A N 1
ATOM 1424 C CA . ASP A 1 195 ? 16.114 1.837 20.711 1.00 51.81 195 ASP A CA 1
ATOM 1425 C C . ASP A 1 195 ? 16.159 3.367 20.903 1.00 51.81 195 ASP A C 1
ATOM 1427 O O . ASP A 1 195 ? 16.696 4.088 20.070 1.00 51.81 195 ASP A O 1
ATOM 1431 N N . GLY A 1 196 ? 15.573 3.824 22.015 1.00 51.06 196 GLY A N 1
ATOM 1432 C CA . GLY A 1 196 ? 15.959 4.979 22.837 1.00 51.06 196 GLY A CA 1
ATOM 1433 C C . GLY A 1 196 ? 16.336 6.308 22.171 1.00 51.06 196 GLY A C 1
ATOM 1434 O O . GLY A 1 196 ? 17.471 6.483 21.757 1.00 51.06 196 GLY A O 1
ATOM 1435 N N . ASP A 1 197 ? 15.431 7.291 22.247 1.00 53.31 197 ASP A N 1
ATOM 1436 C CA . ASP A 1 197 ? 15.676 8.617 22.858 1.00 53.31 197 ASP A CA 1
ATOM 1437 C C . ASP A 1 197 ? 14.404 9.487 22.745 1.00 53.31 197 ASP A C 1
ATOM 1439 O O . ASP A 1 197 ? 14.298 10.415 21.945 1.00 53.31 197 ASP A O 1
ATOM 1443 N N . GLY A 1 198 ? 13.396 9.176 23.566 1.00 42.44 198 GLY A N 1
ATOM 1444 C CA . GLY A 1 198 ? 12.287 10.096 23.839 1.00 42.44 198 GLY A CA 1
ATOM 1445 C C . GLY A 1 198 ? 12.673 11.065 24.967 1.00 42.44 198 GLY A C 1
ATOM 1446 O O . GLY A 1 198 ? 13.323 10.637 25.926 1.00 42.44 198 GLY A O 1
ATOM 1447 N N . PRO A 1 199 ? 12.309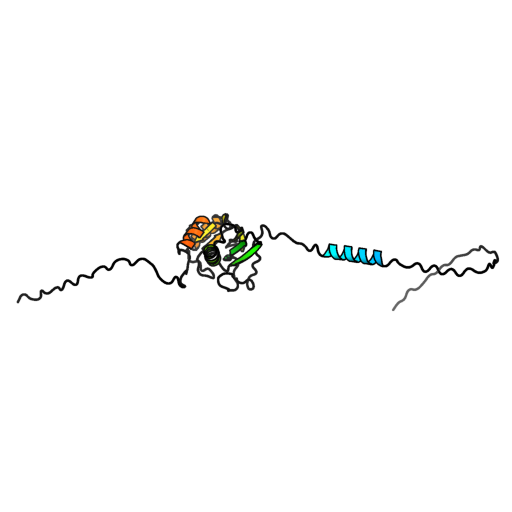 12.361 24.904 1.00 45.66 199 PRO A N 1
ATOM 1448 C CA . PRO A 1 199 ? 12.724 13.333 25.907 1.00 45.66 199 PRO A CA 1
ATOM 1449 C C . PRO A 1 199 ? 12.138 12.970 27.272 1.00 45.66 199 PRO A C 1
ATOM 1451 O O . PRO A 1 199 ? 10.928 12.803 27.416 1.00 45.66 199 PRO A O 1
ATOM 1454 N N . ALA A 1 200 ? 13.015 12.870 28.273 1.00 48.44 200 ALA A N 1
ATOM 1455 C CA . ALA A 1 200 ? 12.672 12.620 29.665 1.00 48.44 200 ALA A CA 1
ATOM 1456 C C . ALA A 1 200 ? 11.562 13.573 30.137 1.00 48.44 200 ALA A C 1
ATOM 1458 O O . ALA A 1 200 ? 11.793 14.754 30.414 1.00 48.44 200 ALA A O 1
ATOM 1459 N N . THR A 1 201 ? 10.340 13.056 30.241 1.00 51.31 201 THR A N 1
ATOM 1460 C CA . THR A 1 201 ? 9.244 13.755 30.898 1.00 51.31 201 THR A CA 1
ATOM 1461 C C . THR A 1 201 ? 9.467 13.682 32.402 1.00 51.31 201 THR A C 1
ATOM 1463 O O . THR A 1 201 ? 9.165 12.677 33.034 1.00 51.31 201 THR A O 1
ATOM 1466 N N . GLY A 1 202 ? 10.033 14.766 32.930 1.00 46.12 202 GLY A N 1
ATOM 1467 C CA . GLY A 1 202 ? 9.747 15.343 34.241 1.00 46.12 202 GLY A CA 1
ATOM 1468 C C . GLY A 1 202 ? 9.623 14.384 35.420 1.00 46.12 202 GLY A C 1
ATOM 1469 O O . GLY A 1 202 ? 8.535 13.893 35.722 1.00 46.12 202 GLY A O 1
ATOM 1470 N N . ASP A 1 203 ? 10.713 14.271 36.175 1.00 44.47 203 ASP A N 1
ATOM 1471 C CA . ASP A 1 203 ? 10.691 13.887 37.581 1.00 44.47 203 ASP A CA 1
ATOM 1472 C C . ASP A 1 203 ? 9.632 14.716 38.323 1.00 44.47 203 ASP A C 1
ATOM 1474 O O . ASP A 1 203 ? 9.793 15.918 38.545 1.00 44.47 203 ASP A O 1
ATOM 1478 N N . THR A 1 204 ? 8.530 14.076 38.704 1.00 58.50 204 THR A N 1
ATOM 1479 C CA . THR A 1 204 ? 7.619 14.630 39.705 1.00 58.50 204 THR A CA 1
ATOM 1480 C C . THR A 1 204 ? 8.120 14.135 41.061 1.00 58.50 204 THR A C 1
ATOM 1482 O O . THR A 1 204 ? 8.111 12.922 41.289 1.00 58.50 204 THR A O 1
ATOM 1485 N N . PRO A 1 205 ? 8.591 15.008 41.969 1.00 55.66 205 PRO A N 1
ATOM 1486 C CA . PRO A 1 205 ? 8.956 14.583 43.311 1.00 55.66 205 PRO A CA 1
ATOM 1487 C C . PRO A 1 205 ? 7.695 14.097 44.031 1.00 55.66 205 PRO A C 1
ATOM 1489 O O . PRO A 1 205 ? 6.723 14.833 44.174 1.00 55.66 205 PRO A O 1
ATOM 1492 N N . MET A 1 206 ? 7.697 12.838 44.463 1.00 56.34 206 MET A N 1
ATOM 1493 C CA . MET A 1 206 ? 6.686 12.323 45.381 1.00 56.34 206 MET A CA 1
ATOM 1494 C C . MET A 1 206 ? 7.001 12.869 46.774 1.00 56.34 206 MET A C 1
ATOM 1496 O O . MET A 1 206 ? 7.871 12.356 47.480 1.00 56.34 206 MET A O 1
ATOM 1500 N N . ASP A 1 207 ? 6.303 13.936 47.150 1.00 53.59 207 ASP A N 1
ATOM 1501 C CA . ASP A 1 207 ? 6.346 14.510 48.488 1.00 53.59 207 ASP A CA 1
ATOM 1502 C C . ASP A 1 207 ? 5.746 13.514 49.494 1.00 53.59 207 ASP A C 1
ATOM 1504 O O . ASP A 1 207 ? 4.530 13.376 49.635 1.00 53.59 207 ASP A O 1
ATOM 1508 N N . HIS A 1 208 ? 6.605 12.804 50.227 1.00 56.28 208 HIS A N 1
ATOM 1509 C CA . HIS A 1 208 ? 6.202 12.059 51.416 1.00 56.28 208 HIS A CA 1
ATOM 1510 C C . HIS A 1 208 ? 5.857 13.039 52.544 1.00 56.28 208 HIS A C 1
ATOM 1512 O O . HIS A 1 208 ? 6.719 13.444 53.323 1.00 56.28 208 HIS A O 1
ATOM 1518 N N . GLN A 1 209 ? 4.580 13.401 52.661 1.00 56.06 209 GLN A N 1
ATOM 1519 C CA . GLN A 1 209 ? 4.045 14.009 53.876 1.00 56.06 209 GLN A CA 1
ATOM 1520 C C . GLN A 1 209 ? 3.619 12.892 54.836 1.00 56.06 209 GLN A C 1
ATOM 1522 O O . GLN A 1 209 ? 2.597 12.233 54.651 1.00 56.06 209 GLN A O 1
ATOM 1527 N N . GLY A 1 210 ? 4.475 12.643 55.830 1.00 48.19 210 GLY A N 1
ATOM 1528 C CA . GLY A 1 210 ? 4.181 11.786 56.973 1.00 48.19 210 GLY A CA 1
ATOM 1529 C C . GLY A 1 210 ? 3.067 12.398 57.817 1.00 48.19 210 GLY A C 1
ATOM 1530 O O . GLY A 1 210 ? 3.184 13.529 58.284 1.00 48.19 210 GLY A O 1
ATOM 1531 N N . GLY A 1 211 ? 1.977 11.650 57.975 1.00 47.19 211 GLY A N 1
ATOM 1532 C CA . GLY A 1 211 ? 0.926 11.943 58.937 1.00 47.19 211 GLY A CA 1
ATOM 1533 C C . GLY A 1 211 ? 1.272 11.314 60.280 1.00 47.19 211 GLY A C 1
ATOM 1534 O O . GLY A 1 211 ? 0.996 10.135 60.490 1.00 47.19 211 GLY A O 1
ATOM 1535 N N . ASP A 1 212 ? 1.848 12.109 61.174 1.00 59.66 212 ASP A N 1
ATOM 1536 C CA . ASP A 1 212 ? 1.908 11.811 62.601 1.00 59.66 212 ASP A CA 1
ATOM 1537 C C . ASP A 1 212 ? 0.778 12.587 63.283 1.00 59.66 212 ASP A C 1
ATOM 1539 O O . ASP A 1 212 ? 0.919 13.781 63.512 1.00 59.66 212 ASP A O 1
ATOM 1543 N N . GLU A 1 213 ? -0.339 11.933 63.607 1.00 56.53 213 GLU A N 1
ATOM 1544 C CA . GLU A 1 213 ? -1.222 12.368 64.699 1.00 56.53 213 GLU A CA 1
ATOM 1545 C C . GLU A 1 213 ? -2.143 11.207 65.107 1.00 56.53 213 GLU A C 1
ATOM 1547 O O . GLU A 1 213 ? -3.197 10.951 64.529 1.00 56.53 213 GLU A O 1
ATOM 1552 N N . MET A 1 214 ? -1.693 10.453 66.111 1.00 58.66 214 MET A N 1
ATOM 1553 C CA . MET A 1 214 ? -2.483 9.460 66.834 1.00 58.66 214 MET A CA 1
ATOM 1554 C C . MET A 1 214 ? -2.626 9.925 68.284 1.00 58.66 214 MET A C 1
ATOM 1556 O O . MET A 1 214 ? -1.632 9.988 69.004 1.00 58.66 214 MET A O 1
ATOM 1560 N N . GLY A 1 215 ? -3.872 10.140 68.715 1.00 61.88 215 GLY A N 1
ATOM 1561 C CA . GLY A 1 215 ? -4.308 9.783 70.067 1.00 61.88 215 GLY A CA 1
ATOM 1562 C C . GLY A 1 215 ? -4.663 10.926 71.017 1.00 61.88 215 GLY A C 1
ATOM 1563 O O . GLY A 1 215 ? -3.822 11.392 71.778 1.00 61.88 215 GLY A O 1
ATOM 1564 N N . GLU A 1 216 ? -5.954 11.261 71.067 1.00 57.41 216 GLU A N 1
ATOM 1565 C CA . GLU A 1 216 ? -6.626 11.716 72.290 1.00 57.41 216 GLU A CA 1
ATOM 1566 C C . GLU A 1 216 ? -6.859 10.516 73.231 1.00 57.41 216 GLU A C 1
ATOM 1568 O O . GLU A 1 216 ? -7.252 9.438 72.772 1.00 57.41 216 GLU A O 1
ATOM 1573 N N . GLY A 1 217 ? -6.650 10.708 74.541 1.00 55.62 217 GLY A N 1
ATOM 1574 C CA . GLY A 1 217 ? -6.959 9.728 75.593 1.00 55.62 217 GLY A CA 1
ATOM 1575 C C . GLY A 1 217 ? -6.289 10.021 76.926 1.00 55.62 217 GLY A C 1
ATOM 1576 O O . GLY A 1 217 ? -5.125 9.600 77.087 1.00 55.62 217 GLY A O 1
#

Sequence (217 aa):
MADARRVVRLGGRSHGAGLAPVPQKEGLVSTTRTPRPALAGLALLLTGILLLAGCGGSSAGKPPEIIEGRTECDECHMIIDDTRFAAAYRLPDGEEKTFDDIGDMLSHGQRNDELADADIWVFDYESADPVKAPEATYVVAGEVVTPMASGAVAFADSAGAEDFVAEMGGEIVGWDELQQRAADGELGSQAHMADGDGPATGDTPMDHQGGDEMGEG